Protein AF-A0A9E4HA00-F1 (afdb_monomer)

Nearest PDB structures (foldseek):
  6h3j-assembly1_C  TM=7.966E-01  e=2.672E-09  Flavobacterium johnsoniae
  4r7f-assembly1_A-2  TM=7.833E-01  e=9.570E-09  Parabacteroides merdae ATCC 43184
  8dge-assembly1_A  TM=4.303E-01  e=1.683E-02  Bacteroides ovatus ATCC 8483
  8dge-assembly3_C  TM=4.971E-01  e=5.688E-02  Bacteroides ovatus ATCC 8483
  8dl2-assembly2_B  TM=4.867E-01  e=1.141E-01  Bacteroides ovatus ATCC 8483

Solvent-accessible surface area (backbone atoms only — not comparable to full-atom values): 10716 Å² total; per-residue (Å²): 133,86,79,92,69,82,79,80,59,29,45,56,52,46,78,44,71,46,72,46,55,87,80,50,52,97,57,102,53,75,44,57,70,96,63,70,44,60,69,32,84,65,79,76,88,67,79,59,65,83,69,53,61,43,80,62,92,61,50,82,92,61,67,45,70,41,41,35,38,50,44,40,38,56,90,56,49,91,84,72,87,40,38,25,48,29,22,44,87,51,72,63,44,42,37,59,76,32,32,40,44,78,37,80,88,82,28,28,31,37,28,60,50,78,36,70,52,28,34,34,29,32,49,53,28,35,46,43,71,39,80,91,79,36,36,48,43,77,67,42,36,49,89,38,44,14,71,22,95,82,27,67,45,76,47,78,47,77,42,73,48,69,56,94,85,84,56,99,58,78,38,79,78,46,79,47,79,48,80,84

Sequence (180 aa):
MSEFHNIPSGNEHRLLDLTDLVEFPAFDGPVSTRLNDEPRFTSFKERDNNGLPRFEYVQSTEDDYVYFEFTLDIEGEKVYDDMAVVGTFNNWTPMWDWRLVFDPDSRRYLARGWLKRAVHEYEYVSGKWNVDEGILESPESTLIEGNSVYASQVWYVLAYYRDQTSLSYDRIVGVGVDVS

Radius of gyration: 18.86 Å; Cα contacts (8 Å, |Δi|>4): 367; chains: 1; bounding box: 48×35×56 Å

Secondary structure (DSSP, 8-state):
-----------PPEEEETT-TTTS---SS-B--SS-B----S--S----TT--B-----TTT--EEEEEEEE-STT----SSEEEEEGGGTT--BGGGB-EEETTTTEEEEEEEEESSEEEEEEEEEEEETTTTEEEEEE-HHHH---TT---EEEEEEEE--TTT-SSPEEEEEEEEE-

Foldseek 3Di:
DPDPPDDFQFAAFDKDQLLDCVQQPPDPDEGEDPDAAEFAAEHDPDHDPQQDWAAPCQDPVRFFWTWYKHKYAHVLDPPADWKFKAGNQNPRFRFLLRTWDQDNVVSITIHIDIGGRTIMTMAMWGACDPPVRRGGPPTDRCVRRNGYPPHKHKDKDWDWDDDPPDDPDIDGPDIDIDID

pLDDT: mean 85.83, std 12.22, range [36.0, 97.75]

Mean predicted aligned error: 7.51 Å

Structure (mmCIF, N/CA/C/O backbone):
data_AF-A0A9E4HA00-F1
#
_entry.id   AF-A0A9E4HA00-F1
#
loop_
_atom_site.group_PDB
_atom_site.id
_atom_site.type_symbol
_atom_site.label_atom_id
_atom_site.label_alt_id
_atom_site.label_comp_id
_atom_site.label_asym_id
_atom_site.label_entity_id
_atom_site.label_seq_id
_atom_site.pdbx_PDB_ins_code
_atom_site.Cartn_x
_atom_site.Cartn_y
_atom_site.Cartn_z
_atom_site.occupancy
_atom_site.B_iso_or_equiv
_atom_site.auth_seq_id
_atom_site.auth_comp_id
_atom_site.auth_asym_id
_atom_site.auth_atom_id
_atom_site.pdbx_PDB_model_num
ATOM 1 N N . MET A 1 1 ? 15.288 5.211 -27.812 1.00 36.00 1 MET A N 1
ATOM 2 C CA . MET A 1 1 ? 15.772 5.653 -26.490 1.00 36.00 1 MET A CA 1
ATOM 3 C C . MET A 1 1 ? 14.529 5.952 -25.681 1.00 36.00 1 MET A C 1
ATOM 5 O O . MET A 1 1 ? 13.749 6.768 -26.151 1.00 36.00 1 MET A O 1
ATOM 9 N N . SER A 1 2 ? 14.268 5.245 -24.579 1.00 43.34 2 SER A N 1
ATOM 10 C CA . SER A 1 2 ? 13.255 5.719 -23.631 1.00 43.34 2 SER A CA 1
ATOM 11 C C . SER A 1 2 ? 13.871 6.898 -22.888 1.00 43.34 2 SER A C 1
ATOM 13 O O . SER A 1 2 ? 14.970 6.782 -22.346 1.00 43.34 2 SER A O 1
ATOM 15 N N . GLU A 1 3 ? 13.227 8.055 -22.947 1.00 40.53 3 GLU A N 1
ATOM 16 C CA . GLU A 1 3 ? 13.670 9.226 -22.201 1.00 40.53 3 GLU A CA 1
ATOM 17 C C . GLU A 1 3 ? 13.311 9.024 -20.726 1.00 40.53 3 GLU A C 1
ATOM 19 O O . GLU A 1 3 ? 12.140 9.025 -20.362 1.00 40.53 3 GLU A O 1
ATOM 24 N N . PHE A 1 4 ? 14.319 8.827 -19.877 1.00 50.34 4 PHE A N 1
ATOM 25 C CA . PHE A 1 4 ? 14.173 8.835 -18.420 1.00 50.34 4 PHE A CA 1
ATOM 26 C C . PHE A 1 4 ? 14.081 10.284 -17.916 1.00 50.34 4 PHE A C 1
ATOM 28 O O . PHE A 1 4 ? 14.978 10.766 -17.231 1.00 50.34 4 PHE A O 1
ATOM 35 N N . HIS A 1 5 ? 13.036 11.013 -18.306 1.00 45.19 5 HIS A N 1
ATOM 36 C CA . HIS A 1 5 ? 12.753 12.335 -17.745 1.00 45.19 5 HIS A CA 1
ATOM 37 C C . HIS A 1 5 ? 11.566 12.244 -16.779 1.00 45.19 5 HIS A C 1
ATOM 39 O O . HIS A 1 5 ? 10.537 11.669 -17.119 1.00 45.19 5 HIS A O 1
ATOM 45 N N . ASN A 1 6 ? 11.714 12.857 -15.599 1.00 63.53 6 ASN A N 1
ATOM 46 C CA . ASN A 1 6 ? 10.665 13.067 -14.590 1.00 63.53 6 ASN A CA 1
ATOM 47 C C . ASN A 1 6 ? 10.086 11.799 -13.935 1.00 63.53 6 ASN A C 1
ATOM 49 O O . ASN A 1 6 ? 8.868 11.680 -13.819 1.00 63.53 6 ASN A O 1
ATOM 53 N N . ILE A 1 7 ? 10.932 10.876 -13.461 1.00 71.25 7 ILE A N 1
ATOM 54 C CA . ILE A 1 7 ? 10.439 9.840 -12.540 1.00 71.25 7 ILE A CA 1
ATOM 55 C C . ILE A 1 7 ? 10.029 10.541 -11.232 1.00 71.25 7 ILE A C 1
ATOM 57 O O . ILE A 1 7 ? 10.846 11.293 -10.689 1.00 71.25 7 ILE A O 1
ATOM 61 N N . PRO A 1 8 ? 8.781 10.384 -10.750 1.00 75.06 8 PRO A N 1
ATOM 62 C CA . PRO A 1 8 ? 8.379 10.970 -9.480 1.00 75.06 8 PRO A CA 1
ATOM 63 C C . PRO A 1 8 ? 9.214 10.376 -8.345 1.00 75.06 8 PRO A C 1
ATOM 65 O O . PRO A 1 8 ? 9.504 9.184 -8.337 1.00 75.06 8 PRO A O 1
ATOM 68 N N . SER A 1 9 ? 9.589 11.221 -7.387 1.00 74.06 9 SER A N 1
ATOM 69 C CA . SER A 1 9 ? 10.364 10.819 -6.210 1.00 74.06 9 SER A CA 1
ATOM 70 C C . SER A 1 9 ? 9.522 10.033 -5.204 1.00 74.06 9 SER A C 1
ATOM 72 O O . SER A 1 9 ? 10.080 9.388 -4.326 1.00 74.06 9 SER A O 1
ATOM 74 N N . GLY A 1 10 ? 8.191 10.116 -5.314 1.00 80.12 10 GLY A N 1
ATOM 75 C CA . GLY A 1 10 ? 7.264 9.491 -4.376 1.00 80.12 10 GLY A CA 1
ATOM 76 C C . GLY A 1 10 ? 7.370 10.098 -2.978 1.00 80.12 10 GLY A C 1
ATOM 77 O O . GLY A 1 10 ? 7.757 11.257 -2.808 1.00 80.12 10 GLY A O 1
ATOM 78 N N . ASN A 1 11 ? 7.003 9.321 -1.971 1.00 85.50 11 ASN A N 1
ATOM 79 C CA . ASN A 1 11 ? 7.178 9.656 -0.564 1.00 85.50 11 ASN A CA 1
ATOM 80 C C . ASN A 1 11 ? 7.644 8.399 0.174 1.00 85.50 11 ASN A C 1
ATOM 82 O O . ASN A 1 11 ? 7.530 7.302 -0.365 1.00 85.50 11 ASN A O 1
ATOM 86 N N . GLU A 1 12 ? 8.135 8.558 1.399 1.00 86.94 12 GLU A N 1
ATOM 87 C CA . GLU A 1 12 ? 8.476 7.411 2.251 1.00 86.94 12 GLU A CA 1
ATOM 88 C C . GLU A 1 12 ? 7.237 6.525 2.449 1.00 86.94 12 GLU A C 1
ATOM 90 O O . GLU A 1 12 ? 6.122 7.031 2.668 1.00 86.94 12 GLU A O 1
ATOM 95 N N . HIS A 1 13 ? 7.411 5.207 2.401 1.00 89.44 13 HIS A N 1
ATOM 96 C CA . HIS A 1 13 ? 6.316 4.270 2.629 1.00 89.44 13 HIS A CA 1
ATOM 97 C C . HIS A 1 13 ? 5.741 4.419 4.045 1.00 89.44 13 HIS A C 1
ATOM 99 O O . HIS A 1 13 ? 6.427 4.796 4.998 1.00 89.44 13 HIS A O 1
ATOM 105 N N . ARG A 1 14 ? 4.445 4.137 4.201 1.00 90.94 14 ARG A N 1
ATOM 106 C CA . ARG A 1 14 ? 3.812 4.078 5.523 1.00 90.94 14 ARG A CA 1
ATOM 107 C C . ARG A 1 14 ? 4.327 2.854 6.260 1.00 90.94 14 ARG A C 1
ATOM 109 O O . ARG A 1 14 ? 4.513 1.801 5.652 1.00 90.94 14 ARG A O 1
ATOM 116 N N . LEU A 1 15 ? 4.504 2.979 7.572 1.00 90.75 15 LEU A N 1
ATOM 117 C CA . LEU A 1 15 ? 4.950 1.884 8.421 1.00 90.75 15 LEU A CA 1
ATOM 118 C C . LEU A 1 15 ? 3.779 1.294 9.206 1.00 90.75 15 LEU A C 1
ATOM 120 O O . LEU A 1 15 ? 3.030 2.017 9.858 1.00 90.75 15 LEU A O 1
ATOM 124 N N . LEU A 1 16 ? 3.645 -0.028 9.165 1.00 91.50 16 LEU A N 1
ATOM 125 C CA . LEU A 1 16 ? 2.701 -0.788 9.973 1.00 91.50 16 LEU A CA 1
ATOM 126 C C . LEU A 1 16 ? 3.474 -1.787 10.830 1.00 91.50 16 LEU A C 1
ATOM 128 O O . LEU A 1 16 ? 3.960 -2.799 10.329 1.00 91.50 16 LEU A O 1
ATOM 132 N N . ASP A 1 17 ? 3.581 -1.507 12.124 1.00 90.94 17 ASP A N 1
ATOM 133 C CA . ASP A 1 17 ? 4.239 -2.392 13.081 1.00 90.94 17 ASP A CA 1
ATOM 134 C C . ASP A 1 17 ? 3.215 -3.297 13.773 1.00 90.94 17 ASP A C 1
ATOM 136 O O . ASP A 1 17 ? 2.579 -2.901 14.745 1.00 90.94 17 ASP A O 1
ATOM 140 N N . LEU A 1 18 ? 3.062 -4.531 13.288 1.00 91.19 18 LEU A N 1
ATOM 141 C CA . LEU A 1 18 ? 2.166 -5.511 13.907 1.00 91.19 18 LEU A CA 1
ATOM 142 C C . LEU A 1 18 ? 2.818 -6.258 15.080 1.00 91.19 18 LEU A C 1
ATOM 144 O O . LEU A 1 18 ? 2.219 -7.193 15.607 1.00 91.19 18 LEU A O 1
ATOM 148 N N . THR A 1 19 ? 4.038 -5.914 15.497 1.00 88.50 19 THR A N 1
ATOM 149 C CA . THR A 1 19 ? 4.732 -6.632 16.580 1.00 88.50 19 THR A CA 1
ATOM 150 C C . THR A 1 19 ? 4.207 -6.271 17.972 1.00 88.50 19 THR A C 1
ATOM 152 O O . THR A 1 19 ? 4.357 -7.065 18.902 1.00 88.50 19 THR A O 1
ATOM 155 N N . ASP A 1 20 ? 3.515 -5.136 18.120 1.00 88.19 20 ASP A N 1
ATOM 156 C CA . ASP A 1 20 ? 2.879 -4.741 19.378 1.00 88.19 20 ASP A CA 1
ATOM 157 C C . ASP A 1 20 ? 1.609 -5.573 19.644 1.00 88.19 20 ASP A C 1
ATOM 159 O O . ASP A 1 20 ? 0.553 -5.364 19.049 1.00 88.19 20 ASP A O 1
ATOM 163 N N . LEU A 1 21 ? 1.700 -6.519 20.581 1.00 86.56 21 LEU A N 1
ATOM 164 C CA . LEU A 1 21 ? 0.586 -7.381 20.996 1.00 86.56 21 LEU A CA 1
ATOM 165 C C . LEU A 1 21 ? -0.503 -6.652 21.794 1.00 86.56 21 LEU A C 1
ATOM 167 O O . LEU A 1 21 ? -1.608 -7.177 21.938 1.00 86.56 21 LEU A O 1
ATOM 171 N N . VAL A 1 22 ? -0.195 -5.483 22.362 1.00 87.62 22 VAL A N 1
ATOM 172 C CA . VAL A 1 22 ? -1.163 -4.651 23.085 1.00 87.62 22 VAL A CA 1
ATOM 173 C C . VAL A 1 22 ? -2.023 -3.882 22.091 1.00 87.62 22 VAL A C 1
ATOM 175 O O . VAL A 1 22 ? -3.228 -3.747 22.307 1.00 87.62 22 VAL A O 1
ATOM 178 N N . GLU A 1 23 ? -1.419 -3.386 21.012 1.00 87.25 23 GLU A N 1
ATOM 179 C CA . GLU A 1 23 ? -2.148 -2.706 19.941 1.00 87.25 23 GLU A CA 1
ATOM 180 C C . GLU A 1 23 ? -2.838 -3.688 18.986 1.00 87.25 23 GLU A C 1
ATOM 182 O O . GLU A 1 23 ? -4.002 -3.485 18.641 1.00 87.25 23 GLU A O 1
ATOM 187 N N . PHE A 1 24 ? -2.167 -4.790 18.641 1.00 89.88 24 PHE A N 1
ATOM 188 C CA . PHE A 1 24 ? -2.637 -5.802 17.691 1.00 89.88 24 PHE A CA 1
ATOM 189 C C . PHE A 1 24 ? -2.701 -7.198 18.335 1.00 89.88 24 PHE A C 1
ATOM 191 O O . PHE A 1 24 ? -1.900 -8.089 18.002 1.00 89.88 24 PHE A O 1
ATOM 198 N N . PRO A 1 25 ? -3.646 -7.420 19.270 1.00 86.38 25 PRO A N 1
ATOM 199 C CA . PRO A 1 25 ? -3.806 -8.706 19.937 1.00 86.38 25 PRO A CA 1
ATOM 200 C C . PRO A 1 25 ? -4.267 -9.795 18.960 1.00 86.38 25 PRO A C 1
ATOM 202 O O . PRO A 1 25 ? -4.870 -9.515 17.925 1.00 86.38 25 PRO A O 1
ATOM 205 N N . ALA A 1 26 ? -4.027 -11.059 19.315 1.00 77.31 26 ALA A N 1
ATOM 206 C CA . ALA A 1 26 ? -4.636 -12.191 18.622 1.00 77.31 26 ALA A CA 1
ATOM 207 C C . ALA A 1 26 ? -6.154 -12.181 18.885 1.00 77.31 26 ALA A C 1
ATOM 209 O O . ALA A 1 26 ? -6.611 -12.517 19.980 1.00 77.31 26 ALA A O 1
ATOM 210 N N . PHE A 1 27 ? -6.923 -11.722 17.901 1.00 79.00 27 PHE A N 1
ATOM 211 C CA . PHE A 1 27 ? -8.370 -11.548 17.977 1.00 79.00 27 PHE A CA 1
ATOM 212 C C . PHE A 1 27 ? -9.029 -12.079 16.699 1.00 79.00 27 PHE A C 1
ATOM 214 O O . PHE A 1 27 ? -8.475 -11.946 15.613 1.00 79.00 27 PHE A O 1
ATOM 221 N N . ASP A 1 28 ? -10.233 -12.643 16.821 1.00 77.75 28 ASP A N 1
ATOM 222 C CA . ASP A 1 28 ? -10.982 -13.255 15.706 1.00 77.75 28 ASP A CA 1
ATOM 223 C C . ASP A 1 28 ? -11.637 -12.231 14.749 1.00 77.75 28 ASP A C 1
ATOM 225 O O . ASP A 1 28 ? -12.432 -12.594 13.881 1.00 77.75 28 ASP A O 1
ATOM 229 N N . GLY A 1 29 ? -11.347 -10.938 14.900 1.00 88.12 29 GLY A N 1
ATOM 230 C CA . GLY A 1 29 ? -11.954 -9.860 14.120 1.00 88.12 29 GLY A CA 1
ATOM 231 C C . GLY A 1 29 ? -10.931 -8.876 13.558 1.00 88.12 29 GLY A C 1
ATOM 232 O O . GLY A 1 29 ? -9.765 -8.912 13.952 1.00 88.12 29 GLY A O 1
ATOM 233 N N . PRO A 1 30 ? -11.365 -7.992 12.641 1.00 90.38 30 PRO A N 1
ATOM 234 C CA . PRO A 1 30 ? -10.482 -6.996 12.062 1.00 90.38 30 PRO A CA 1
ATOM 235 C C . PRO A 1 30 ? -9.999 -6.028 13.144 1.00 90.38 30 PRO A C 1
ATOM 237 O O . PRO A 1 30 ? -10.799 -5.507 13.925 1.00 90.38 30 PRO A O 1
ATOM 240 N N . VAL A 1 31 ? -8.695 -5.784 13.165 1.00 93.94 31 VAL A N 1
ATOM 241 C CA . VAL A 1 31 ? -8.065 -4.716 13.947 1.00 93.94 31 VAL A CA 1
ATOM 242 C C . VAL A 1 31 ? -7.527 -3.649 12.999 1.00 93.94 31 VAL A C 1
ATOM 244 O O . VAL A 1 31 ? -7.107 -3.961 11.890 1.00 93.94 31 VAL A O 1
ATOM 247 N N . SER A 1 32 ? -7.536 -2.392 13.424 1.00 93.69 32 SER A N 1
ATOM 248 C CA . SER A 1 32 ? -6.999 -1.259 12.666 1.00 93.69 32 SER A CA 1
ATOM 249 C C . SER A 1 32 ? -6.073 -0.440 13.558 1.00 93.69 32 SER A C 1
ATOM 251 O O . SER A 1 32 ? -6.076 -0.585 14.784 1.00 93.69 32 SER A O 1
ATOM 253 N N . THR A 1 33 ? -5.317 0.475 12.964 1.00 90.31 33 THR A N 1
ATOM 254 C CA . THR A 1 33 ? -4.644 1.539 13.716 1.00 90.31 33 THR A CA 1
ATOM 255 C C . THR A 1 33 ? -5.661 2.428 14.437 1.00 90.31 33 THR A C 1
ATOM 257 O O . THR A 1 33 ? -6.836 2.516 14.063 1.00 90.31 33 THR A O 1
ATOM 260 N N . ARG A 1 34 ? -5.208 3.122 15.491 1.00 86.69 34 ARG A N 1
ATOM 261 C CA . ARG A 1 34 ? -6.049 4.086 16.230 1.00 86.69 34 ARG A CA 1
ATOM 262 C C . ARG A 1 34 ? -6.456 5.297 15.391 1.00 86.69 34 ARG A C 1
ATOM 264 O O . ARG A 1 34 ? -7.518 5.870 15.622 1.00 86.69 34 ARG A O 1
ATOM 271 N N . LEU A 1 35 ? -5.579 5.714 14.484 1.00 89.50 35 LEU A N 1
ATOM 272 C CA . LEU A 1 35 ? -5.798 6.815 13.553 1.00 89.50 35 LEU A CA 1
ATOM 273 C C . LEU A 1 35 ? -5.992 6.241 12.154 1.00 89.50 35 LEU A C 1
ATOM 275 O O . LEU A 1 35 ? -5.362 5.240 11.815 1.00 89.50 35 LEU A O 1
ATOM 279 N N . ASN A 1 36 ? -6.854 6.882 11.367 1.00 91.94 36 ASN A N 1
ATOM 280 C CA . ASN A 1 36 ? -6.977 6.552 9.952 1.00 91.94 36 ASN A CA 1
ATOM 281 C C . ASN A 1 36 ? -5.829 7.188 9.183 1.00 91.94 36 ASN A C 1
ATOM 283 O O . ASN A 1 36 ? -5.311 8.237 9.577 1.00 91.94 36 ASN A O 1
ATOM 287 N N . ASP A 1 37 ? -5.495 6.578 8.060 1.00 94.38 37 ASP A N 1
ATOM 288 C CA . ASP A 1 37 ? -4.626 7.211 7.097 1.00 94.38 37 ASP A CA 1
ATOM 289 C C . ASP A 1 37 ? -5.344 8.357 6.395 1.00 94.38 37 ASP A C 1
ATOM 291 O O . ASP A 1 37 ? -6.524 8.270 6.062 1.00 94.38 37 ASP A O 1
ATOM 295 N N . GLU A 1 38 ? -4.595 9.415 6.116 1.00 93.69 38 GLU A N 1
ATOM 296 C CA . GLU A 1 38 ? -5.023 10.539 5.287 1.00 93.69 38 GLU A CA 1
ATOM 297 C C . GLU A 1 38 ? -4.025 10.718 4.130 1.00 93.69 38 GLU A C 1
ATOM 299 O O . GLU A 1 38 ? -2.864 10.288 4.245 1.00 93.69 38 GLU A O 1
ATOM 304 N N . PRO A 1 39 ? -4.434 11.337 3.007 1.00 92.50 39 PRO A N 1
ATOM 305 C CA . PRO A 1 39 ? -3.518 11.731 1.946 1.00 92.50 39 PRO A CA 1
ATOM 306 C C . PRO A 1 39 ? -2.341 12.566 2.463 1.00 92.50 39 PRO A C 1
ATOM 308 O O . PRO A 1 39 ? -2.485 13.471 3.286 1.00 92.50 39 PRO A O 1
ATOM 311 N N . ARG A 1 40 ? -1.147 12.263 1.960 1.00 86.69 40 ARG A N 1
ATOM 312 C CA . ARG A 1 40 ? 0.124 12.840 2.392 1.00 86.69 40 ARG A CA 1
ATOM 313 C C . ARG A 1 40 ? 0.629 13.794 1.313 1.00 86.69 40 ARG A C 1
ATOM 315 O O . ARG A 1 40 ? 1.153 13.369 0.300 1.00 86.69 40 ARG A O 1
ATOM 322 N N . PHE A 1 41 ? 0.511 15.105 1.521 1.00 75.06 41 PHE A N 1
ATOM 323 C CA . PHE A 1 41 ? 1.022 16.105 0.559 1.00 75.06 41 PHE A CA 1
ATOM 324 C C . PHE A 1 41 ? 2.377 16.711 0.950 1.00 75.06 41 PHE A C 1
ATOM 326 O O . PHE A 1 41 ? 2.895 17.583 0.252 1.00 75.06 41 PHE A O 1
ATOM 333 N N . THR A 1 42 ? 2.963 16.280 2.071 1.00 66.44 42 THR A N 1
ATOM 334 C CA . THR A 1 42 ? 4.239 16.807 2.582 1.00 66.44 42 THR A CA 1
ATOM 335 C C . THR A 1 42 ? 5.236 15.689 2.877 1.00 66.44 42 THR A C 1
ATOM 337 O O . THR A 1 42 ? 4.879 14.516 2.933 1.00 66.44 42 THR A O 1
ATOM 340 N N . SER A 1 43 ? 6.499 16.058 3.095 1.00 62.72 43 SER A N 1
ATOM 341 C CA . SER A 1 43 ? 7.559 15.130 3.498 1.00 62.72 43 SER A CA 1
ATOM 342 C C . SER A 1 43 ? 7.353 14.638 4.933 1.00 62.72 43 SER A C 1
ATOM 344 O O . SER A 1 43 ? 7.138 15.459 5.832 1.00 62.72 43 SER A O 1
ATOM 346 N N . PHE A 1 44 ? 7.492 13.334 5.157 1.00 63.94 44 PHE A N 1
ATOM 347 C CA . PHE A 1 44 ? 7.493 12.728 6.490 1.00 63.94 44 PHE A CA 1
ATOM 348 C C . PHE A 1 44 ? 8.931 12.508 6.966 1.00 63.94 44 PHE A C 1
ATOM 350 O O . PHE A 1 44 ? 9.859 12.419 6.168 1.00 63.94 44 PHE A O 1
ATOM 357 N N . LYS A 1 45 ? 9.138 12.527 8.287 1.00 58.19 45 LYS A N 1
ATOM 358 C CA . LYS A 1 45 ? 10.473 12.345 8.890 1.00 58.19 45 LYS A CA 1
ATOM 359 C C . LYS A 1 45 ? 10.823 10.884 9.151 1.00 58.19 45 LYS A C 1
ATOM 361 O O . LYS A 1 45 ? 11.981 10.595 9.447 1.00 58.19 45 LYS A O 1
ATOM 366 N N . GLU A 1 46 ? 9.827 10.008 9.142 1.00 66.94 46 GLU A N 1
ATOM 367 C CA . GLU A 1 46 ? 10.025 8.586 9.380 1.00 66.94 46 GLU A CA 1
ATOM 368 C C . GLU A 1 46 ? 10.699 7.993 8.155 1.00 66.94 46 GLU A C 1
ATOM 370 O O . GLU A 1 46 ? 10.185 8.113 7.049 1.00 66.94 46 GLU A O 1
ATOM 375 N N . ARG A 1 47 ? 11.891 7.435 8.371 1.00 66.25 47 ARG A N 1
ATOM 376 C CA . ARG A 1 47 ? 12.609 6.706 7.334 1.00 66.25 47 ARG A CA 1
ATOM 377 C C . ARG A 1 47 ? 11.967 5.344 7.172 1.00 66.25 47 ARG A C 1
ATOM 379 O O . ARG A 1 47 ? 11.806 4.630 8.167 1.00 66.25 47 ARG A O 1
ATOM 386 N N . ASP A 1 48 ? 11.674 4.991 5.937 1.00 77.69 48 ASP A N 1
ATOM 387 C CA . ASP A 1 48 ? 11.341 3.633 5.566 1.00 77.69 48 ASP A CA 1
ATOM 388 C C . ASP A 1 48 ? 12.613 2.778 5.369 1.00 77.69 48 ASP A C 1
ATOM 390 O O . ASP A 1 48 ? 13.748 3.180 5.661 1.00 77.69 48 ASP A O 1
ATOM 394 N N . ASN A 1 49 ? 12.414 1.538 4.941 1.00 79.88 49 ASN A N 1
ATOM 395 C CA . ASN A 1 49 ? 13.438 0.572 4.580 1.00 79.88 49 ASN A CA 1
ATOM 396 C C . ASN A 1 49 ? 13.348 0.239 3.081 1.00 79.88 49 ASN A C 1
ATOM 398 O O . ASN A 1 49 ? 13.621 -0.894 2.679 1.00 79.88 49 ASN A O 1
ATOM 402 N N . ASN A 1 50 ? 12.972 1.230 2.263 1.00 80.00 50 ASN A N 1
ATO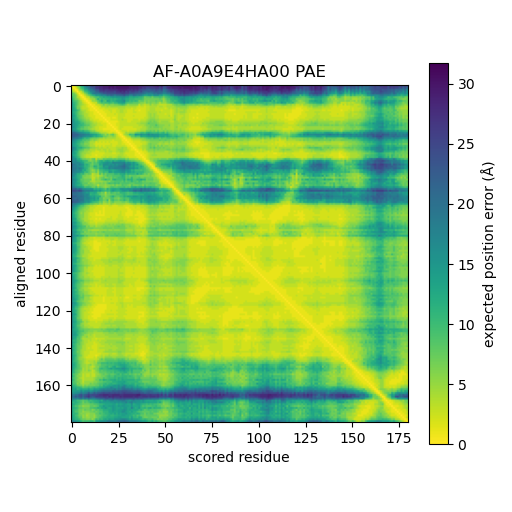M 403 C CA . ASN A 1 50 ? 12.804 1.170 0.809 1.00 80.00 50 ASN A CA 1
ATOM 404 C C . ASN A 1 50 ? 11.979 -0.043 0.350 1.00 80.00 50 ASN A C 1
ATOM 406 O O . ASN A 1 50 ? 12.342 -0.759 -0.587 1.00 80.00 50 ASN A O 1
ATOM 410 N N . GLY A 1 51 ? 10.901 -0.324 1.076 1.00 74.06 51 GLY A N 1
ATOM 411 C CA . GLY A 1 51 ? 9.939 -1.358 0.751 1.00 74.06 51 GLY A CA 1
ATOM 412 C C . GLY A 1 51 ? 10.359 -2.775 1.144 1.00 74.06 51 GLY A C 1
ATOM 413 O O . GLY A 1 51 ? 9.841 -3.755 0.597 1.00 74.06 51 GLY A O 1
ATOM 414 N N . LEU A 1 52 ? 11.296 -2.914 2.088 1.00 76.56 52 LEU A N 1
ATOM 415 C CA . LEU A 1 52 ? 11.739 -4.204 2.615 1.00 76.56 52 LEU A CA 1
ATOM 416 C C . LEU A 1 52 ? 11.091 -4.505 3.977 1.00 76.56 52 LEU A C 1
ATOM 418 O O . LEU A 1 52 ? 11.238 -3.712 4.913 1.00 76.56 52 LEU A O 1
ATOM 422 N N . PRO A 1 53 ? 10.444 -5.677 4.146 1.00 70.94 53 PRO A N 1
ATOM 423 C CA . PRO A 1 53 ? 9.833 -6.041 5.419 1.00 70.94 53 PRO A CA 1
ATOM 424 C C . PRO A 1 53 ? 10.892 -6.198 6.509 1.00 70.94 53 PRO A C 1
ATOM 426 O O . PRO A 1 53 ? 11.975 -6.739 6.261 1.00 70.94 53 PRO A O 1
ATOM 429 N N . ARG A 1 54 ? 10.552 -5.797 7.740 1.00 81.56 54 ARG A N 1
ATOM 430 C CA . ARG A 1 54 ? 11.374 -6.109 8.913 1.00 81.56 54 ARG A CA 1
ATOM 431 C C . ARG A 1 54 ? 10.683 -7.172 9.750 1.00 81.56 54 ARG A C 1
ATOM 433 O O . ARG A 1 54 ? 9.678 -6.937 10.415 1.00 81.56 54 ARG A O 1
ATOM 440 N N . PHE A 1 55 ? 11.271 -8.360 9.722 1.00 70.38 55 PHE A N 1
ATOM 441 C CA . PHE A 1 55 ? 10.945 -9.447 10.636 1.00 70.38 55 PHE A CA 1
ATOM 442 C C . PHE A 1 55 ? 11.785 -9.267 11.904 1.00 70.38 55 PHE A C 1
ATOM 444 O O . PHE A 1 55 ? 12.685 -10.057 12.190 1.00 70.38 55 PHE A O 1
ATOM 451 N N . GLU A 1 56 ? 11.574 -8.157 12.615 1.00 66.69 56 GLU A N 1
ATOM 452 C CA . GLU A 1 56 ? 12.132 -8.000 13.963 1.00 66.69 56 GLU A CA 1
ATOM 453 C C . GLU A 1 56 ? 11.594 -9.117 14.870 1.00 66.69 56 GLU A C 1
ATOM 455 O O . GLU A 1 56 ? 10.632 -9.776 14.494 1.00 66.69 56 GLU A O 1
ATOM 460 N N . TYR A 1 57 ? 12.263 -9.381 16.000 1.00 60.81 57 TYR A N 1
ATOM 461 C CA . TYR A 1 57 ? 12.128 -10.571 16.862 1.00 60.81 57 TYR A CA 1
ATOM 462 C C . TYR A 1 57 ? 10.694 -10.860 17.369 1.00 60.81 57 TYR A C 1
ATOM 464 O O . TYR A 1 57 ? 10.424 -10.808 18.567 1.00 60.81 57 TYR A O 1
ATOM 472 N N . VAL A 1 58 ? 9.790 -11.247 16.473 1.00 66.56 58 VAL A N 1
ATOM 473 C CA . VAL A 1 58 ? 8.536 -11.916 16.790 1.00 66.56 58 VAL A CA 1
ATOM 474 C C . VAL A 1 58 ? 8.936 -13.284 17.315 1.00 66.56 58 VAL A C 1
ATOM 476 O O . VAL A 1 58 ? 9.599 -14.066 16.622 1.00 66.56 58 VAL A O 1
ATOM 479 N N . GLN A 1 59 ? 8.623 -13.560 18.580 1.00 68.69 59 GLN A N 1
ATOM 480 C CA . GLN A 1 59 ? 8.931 -14.864 19.148 1.00 68.69 59 GLN A CA 1
ATOM 481 C C . GLN A 1 59 ? 8.210 -15.932 18.328 1.00 68.69 59 GLN A C 1
ATOM 483 O O . GLN A 1 59 ? 7.083 -15.730 17.900 1.00 68.69 59 GLN A O 1
ATOM 488 N N . SER A 1 60 ? 8.820 -17.103 18.134 1.00 70.88 60 SER A N 1
ATOM 489 C CA . SER A 1 60 ? 8.182 -18.190 17.364 1.00 70.88 60 SER A CA 1
ATOM 490 C C . SER A 1 60 ? 6.795 -18.601 17.887 1.00 70.88 60 SER A C 1
ATOM 492 O O . SER A 1 60 ? 6.002 -19.164 17.145 1.00 70.88 60 SER A O 1
ATOM 494 N N . THR A 1 61 ? 6.496 -18.320 19.160 1.00 69.56 61 THR A N 1
ATOM 495 C CA . THR A 1 61 ? 5.186 -18.539 19.795 1.00 69.56 61 THR A CA 1
ATOM 496 C C . THR A 1 61 ? 4.145 -17.469 19.459 1.00 69.56 61 THR A C 1
ATOM 498 O O . THR A 1 61 ? 2.973 -17.658 19.757 1.00 69.56 61 THR A O 1
ATOM 501 N N . GLU A 1 62 ? 4.575 -16.354 18.877 1.00 69.88 62 GLU A N 1
ATOM 502 C CA . GLU A 1 62 ? 3.789 -15.166 18.522 1.00 69.88 62 GLU A CA 1
ATOM 503 C C . GLU A 1 62 ? 3.793 -14.925 16.996 1.00 69.88 62 GLU A C 1
ATOM 505 O O . GLU A 1 62 ? 3.218 -13.941 16.525 1.00 69.88 62 GLU A O 1
ATOM 510 N N . ASP A 1 63 ? 4.426 -15.829 16.228 1.00 75.56 63 ASP A N 1
ATOM 511 C CA . ASP A 1 63 ? 4.455 -15.842 14.759 1.00 75.56 63 ASP A CA 1
ATOM 512 C C . ASP A 1 63 ? 3.093 -16.285 14.204 1.00 75.56 63 ASP A C 1
ATOM 514 O O . ASP A 1 63 ? 2.898 -17.432 13.799 1.00 75.56 63 ASP A O 1
ATOM 518 N N . ASP A 1 64 ? 2.131 -15.368 14.259 1.00 86.12 64 ASP A N 1
ATOM 519 C CA . ASP A 1 64 ? 0.749 -15.565 13.823 1.00 86.12 64 ASP A CA 1
ATOM 520 C C . ASP A 1 64 ? 0.343 -14.516 12.776 1.00 86.12 64 ASP A C 1
ATOM 522 O O . ASP A 1 64 ? 1.082 -13.570 12.487 1.00 86.12 64 ASP A O 1
ATOM 526 N N . TYR A 1 65 ? -0.838 -14.677 12.189 1.00 90.00 65 TYR A N 1
ATOM 527 C CA . TYR A 1 65 ? -1.440 -13.689 11.307 1.00 90.00 65 TYR A CA 1
ATOM 528 C C . TYR A 1 65 ? -2.401 -12.782 12.076 1.00 90.00 65 TYR A C 1
ATOM 530 O O . TYR A 1 65 ? -3.122 -13.207 12.974 1.00 90.00 65 TYR A O 1
ATOM 538 N N . VAL A 1 66 ? -2.440 -11.516 11.681 1.00 92.25 66 VAL A N 1
ATOM 539 C CA . VAL A 1 66 ? -3.379 -10.514 12.179 1.00 92.25 66 VAL A CA 1
ATOM 540 C C . VAL A 1 66 ? -4.354 -10.191 11.058 1.00 92.25 66 VAL A C 1
ATOM 542 O O . VAL A 1 66 ? -3.933 -9.864 9.946 1.00 92.25 66 VAL A O 1
ATOM 545 N N . TYR A 1 67 ? -5.657 -10.283 11.327 1.00 94.12 67 TYR A N 1
ATOM 546 C CA . TYR A 1 67 ? -6.661 -9.806 10.384 1.00 94.12 67 TYR A CA 1
ATOM 547 C C . TYR A 1 67 ? -6.761 -8.286 10.508 1.00 94.12 67 TYR A C 1
ATOM 549 O O . TYR A 1 67 ? -7.328 -7.771 11.469 1.00 94.12 67 TYR A O 1
ATOM 557 N N . PHE A 1 68 ? -6.145 -7.568 9.574 1.00 95.69 68 PHE A N 1
ATOM 558 C CA . PHE A 1 68 ? -5.978 -6.121 9.651 1.00 95.69 68 PHE A CA 1
ATOM 559 C C . PHE A 1 68 ? -6.923 -5.398 8.687 1.00 95.69 68 PHE A C 1
ATOM 561 O O . PHE A 1 68 ? -7.155 -5.865 7.568 1.00 95.69 68 PHE A O 1
ATOM 568 N N . GLU A 1 69 ? -7.451 -4.254 9.118 1.00 96.94 69 GLU A N 1
ATOM 569 C CA . GLU A 1 69 ? -8.220 -3.311 8.311 1.00 96.94 69 GLU A CA 1
ATOM 570 C C . GLU A 1 69 ? -7.411 -2.030 8.080 1.00 96.94 69 GLU A C 1
ATOM 572 O O . GLU A 1 69 ? -7.167 -1.253 9.002 1.00 96.94 69 GLU A O 1
ATOM 577 N N . PHE A 1 70 ? -7.041 -1.802 6.824 1.00 97.75 70 PHE A N 1
ATOM 578 C CA . PHE A 1 70 ? -6.534 -0.522 6.349 1.00 97.75 70 PHE A CA 1
ATOM 579 C C . PHE A 1 70 ? -7.689 0.462 6.213 1.00 97.75 70 PHE A C 1
ATOM 581 O O . PHE A 1 70 ? -8.723 0.120 5.627 1.00 97.75 70 PHE A O 1
ATOM 588 N N . THR A 1 71 ? -7.495 1.682 6.709 1.00 97.19 71 THR A N 1
ATOM 589 C CA . THR A 1 71 ? -8.494 2.747 6.649 1.00 97.19 71 THR A CA 1
ATOM 590 C C . THR A 1 71 ? -7.887 4.007 6.049 1.00 97.19 71 THR A C 1
ATOM 592 O O . THR A 1 71 ? -6.934 4.556 6.590 1.00 97.19 71 THR A O 1
ATOM 595 N N . LEU A 1 72 ? -8.465 4.492 4.949 1.00 96.88 72 LEU A N 1
ATOM 596 C CA . LEU A 1 72 ? -8.067 5.744 4.306 1.00 96.88 72 LEU A CA 1
ATOM 597 C C . LEU A 1 72 ? -9.244 6.725 4.287 1.00 96.88 72 LEU A C 1
ATOM 599 O O . LEU A 1 72 ? -10.311 6.438 3.737 1.00 96.88 72 LEU A O 1
ATOM 603 N N . ASP A 1 73 ? -9.034 7.893 4.886 1.00 95.56 73 ASP A N 1
ATOM 604 C CA . ASP A 1 73 ? -9.979 9.001 4.953 1.00 95.56 73 ASP A CA 1
ATOM 605 C C . ASP A 1 73 ? -9.534 10.123 4.004 1.00 95.56 73 ASP A C 1
ATOM 607 O O . ASP A 1 73 ? -8.502 10.763 4.201 1.00 95.56 73 ASP A O 1
ATOM 611 N N . ILE A 1 74 ? -10.314 10.349 2.945 1.00 93.31 74 ILE A N 1
ATOM 612 C CA . ILE A 1 74 ? -10.110 11.450 1.995 1.00 93.31 74 ILE A CA 1
ATOM 613 C C . ILE A 1 74 ? -11.202 12.487 2.249 1.00 93.31 74 ILE A C 1
ATOM 615 O O . ILE A 1 74 ? -12.146 12.620 1.474 1.00 93.31 74 ILE A O 1
ATOM 619 N N . GLU A 1 75 ? -11.117 13.148 3.404 1.00 91.81 75 GLU A N 1
ATOM 620 C CA . GLU A 1 75 ? -12.088 14.153 3.870 1.00 91.81 75 GLU A CA 1
ATOM 621 C C . GLU A 1 75 ? -13.544 13.633 3.910 1.00 91.81 75 GLU A C 1
ATOM 623 O O . GLU A 1 75 ? -14.525 14.368 3.761 1.00 91.81 75 GLU A O 1
ATOM 628 N N . GLY A 1 76 ? -13.708 12.329 4.123 1.00 88.81 76 GLY A N 1
ATOM 629 C CA . GLY A 1 76 ? -14.995 11.652 4.102 1.00 88.81 76 GLY A CA 1
ATOM 630 C C . GLY A 1 76 ? -15.655 11.571 2.720 1.00 88.81 76 GLY A C 1
ATOM 631 O O . GLY A 1 76 ? -16.880 11.394 2.653 1.00 88.81 76 GLY A O 1
ATOM 632 N N . GLU A 1 77 ? -14.909 11.768 1.632 1.00 89.56 77 GLU A N 1
ATOM 633 C CA . GLU A 1 77 ? -15.422 11.794 0.263 1.00 89.56 77 GLU A CA 1
ATOM 634 C C . GLU A 1 77 ? -14.970 10.592 -0.570 1.00 89.56 77 GLU A C 1
ATOM 636 O O . GLU A 1 77 ? -13.841 10.099 -0.486 1.00 89.56 77 GLU A O 1
ATOM 641 N N . LYS A 1 78 ? -15.863 10.147 -1.460 1.00 93.06 78 LYS A N 1
ATOM 642 C CA . LYS A 1 78 ? -15.523 9.154 -2.474 1.00 93.06 78 LYS A CA 1
ATOM 643 C C . LYS A 1 78 ? -14.872 9.840 -3.684 1.00 93.06 78 LYS A C 1
ATOM 645 O O . LYS A 1 78 ? -15.551 10.140 -4.662 1.00 93.06 78 LYS A O 1
ATOM 650 N N . VAL A 1 79 ? -13.569 10.105 -3.592 1.00 91.44 79 VAL A N 1
ATOM 651 C CA . VAL A 1 79 ? -12.781 10.762 -4.655 1.00 91.44 79 VAL A CA 1
ATOM 652 C C . VAL A 1 79 ? -12.353 9.829 -5.801 1.00 91.44 79 VAL A C 1
ATOM 654 O O . VAL A 1 79 ? -12.366 10.250 -6.955 1.00 91.44 79 VAL A O 1
ATOM 657 N N . TYR A 1 80 ? -11.996 8.574 -5.516 1.00 89.94 80 TYR A N 1
ATOM 658 C CA . TYR A 1 80 ? -11.466 7.625 -6.499 1.00 89.94 80 TYR A CA 1
ATOM 659 C C . TYR A 1 80 ? -12.328 6.360 -6.557 1.00 89.94 80 TYR A C 1
ATOM 661 O O . TYR A 1 80 ? -12.839 5.886 -5.543 1.00 89.94 80 TYR A O 1
ATOM 669 N N . ASP A 1 81 ? -12.494 5.801 -7.754 1.00 87.50 81 ASP A N 1
ATOM 670 C CA . ASP A 1 81 ? -13.250 4.556 -7.935 1.00 87.50 81 ASP A CA 1
ATOM 671 C C . ASP A 1 81 ? -12.372 3.312 -7.748 1.00 87.50 81 ASP A C 1
ATOM 673 O O . ASP A 1 81 ? -12.788 2.363 -7.083 1.00 87.50 81 ASP A O 1
ATOM 677 N N . ASP A 1 82 ? -11.148 3.352 -8.276 1.00 96.19 82 ASP A N 1
ATOM 678 C CA . ASP A 1 82 ? -10.248 2.205 -8.348 1.00 96.19 82 ASP A CA 1
ATOM 679 C C . ASP A 1 82 ? -8.978 2.481 -7.538 1.00 96.19 82 ASP A C 1
ATOM 681 O O . ASP A 1 82 ? -8.127 3.292 -7.917 1.00 96.19 82 ASP A O 1
ATOM 685 N N . MET A 1 83 ? -8.859 1.798 -6.400 1.00 96.81 83 MET A N 1
ATOM 686 C CA . MET A 1 83 ? -7.730 1.930 -5.485 1.00 96.81 83 MET A CA 1
ATOM 687 C C . MET A 1 83 ? -7.346 0.588 -4.870 1.00 96.81 83 MET A C 1
ATOM 689 O O . MET A 1 83 ? -8.193 -0.292 -4.693 1.00 96.81 83 MET A O 1
ATOM 693 N N . ALA A 1 84 ? -6.081 0.461 -4.478 1.00 97.75 84 ALA A N 1
ATOM 694 C CA . ALA A 1 84 ? -5.568 -0.675 -3.726 1.00 97.75 84 ALA A CA 1
ATOM 695 C C . ALA A 1 84 ? -4.562 -0.231 -2.662 1.00 97.75 84 ALA A C 1
ATOM 697 O O . ALA A 1 84 ? -3.951 0.833 -2.770 1.00 97.75 84 ALA A O 1
ATOM 698 N N . VAL A 1 85 ? -4.371 -1.085 -1.660 1.00 97.69 85 VAL A N 1
ATOM 699 C CA . VAL A 1 85 ? -3.204 -1.022 -0.783 1.00 97.69 85 VAL A CA 1
ATOM 700 C C . VAL A 1 85 ? -2.134 -1.982 -1.305 1.00 97.69 85 VAL A C 1
ATOM 702 O O . VAL A 1 85 ? -2.409 -3.139 -1.633 1.00 97.69 85 VAL A O 1
ATOM 705 N N . VAL A 1 86 ? -0.901 -1.503 -1.407 1.00 97.06 86 VAL A N 1
ATOM 706 C CA . VAL A 1 86 ? 0.261 -2.315 -1.784 1.00 97.06 86 VAL A CA 1
ATOM 707 C C . VAL A 1 86 ? 1.325 -2.210 -0.719 1.00 97.06 86 VAL A C 1
ATOM 709 O O . VAL A 1 86 ? 1.435 -1.195 -0.044 1.00 97.06 86 VAL A O 1
ATOM 712 N N . GLY A 1 87 ? 2.098 -3.271 -0.545 1.00 95.50 87 GLY A N 1
ATOM 713 C CA . GLY A 1 87 ? 3.151 -3.279 0.447 1.00 95.50 87 GLY A CA 1
ATOM 714 C C . GLY A 1 87 ? 3.904 -4.590 0.493 1.00 95.50 87 GLY A C 1
ATOM 715 O O . GLY A 1 87 ? 3.741 -5.487 -0.339 1.00 95.50 87 GLY A O 1
ATOM 716 N N . THR A 1 88 ? 4.717 -4.740 1.527 1.00 93.94 88 THR A N 1
ATOM 717 C CA . THR A 1 88 ? 5.561 -5.929 1.682 1.00 93.94 88 THR A CA 1
ATOM 718 C C . THR A 1 88 ? 4.757 -7.215 1.885 1.00 93.94 88 THR A C 1
ATOM 720 O O . THR A 1 88 ? 5.221 -8.290 1.519 1.00 93.94 88 THR A O 1
ATOM 723 N N . PHE A 1 89 ? 3.534 -7.125 2.417 1.00 93.56 89 PHE A N 1
ATOM 724 C CA . PHE A 1 89 ? 2.640 -8.269 2.637 1.00 93.56 89 PHE A CA 1
ATOM 725 C C . PHE A 1 89 ? 2.037 -8.849 1.345 1.00 93.56 89 PHE A C 1
ATOM 727 O O . PHE A 1 89 ? 1.622 -10.006 1.342 1.00 93.56 89 PHE A O 1
ATOM 734 N N . ASN A 1 90 ? 1.994 -8.082 0.251 1.00 93.94 90 ASN A N 1
ATOM 735 C CA . ASN A 1 90 ? 1.496 -8.536 -1.051 1.00 93.94 90 ASN A CA 1
ATOM 736 C C . ASN A 1 90 ? 2.539 -8.402 -2.166 1.00 93.94 90 ASN A C 1
ATOM 738 O O . ASN A 1 90 ? 2.188 -8.368 -3.344 1.00 93.94 90 ASN A O 1
ATOM 742 N N . ASN A 1 91 ? 3.824 -8.348 -1.793 1.00 94.00 91 ASN A N 1
ATOM 743 C CA . ASN A 1 91 ? 4.947 -8.170 -2.713 1.00 94.00 91 ASN A CA 1
ATOM 744 C C . ASN A 1 91 ? 4.738 -6.992 -3.675 1.00 94.00 91 ASN A C 1
ATOM 746 O O . ASN A 1 91 ? 4.993 -7.121 -4.873 1.00 94.00 91 ASN A O 1
ATOM 750 N N . TRP A 1 92 ? 4.225 -5.871 -3.163 1.00 94.50 92 TRP A N 1
ATOM 751 C CA . TRP A 1 92 ? 3.983 -4.652 -3.939 1.00 94.50 92 TRP A CA 1
ATOM 752 C C . TRP A 1 92 ? 3.075 -4.868 -5.161 1.00 94.50 92 TRP A C 1
ATOM 754 O O . TRP A 1 92 ? 3.178 -4.158 -6.158 1.00 94.50 92 TRP A O 1
ATOM 764 N N . THR A 1 93 ? 2.194 -5.874 -5.107 1.00 95.56 93 THR A N 1
ATOM 765 C CA . THR A 1 93 ? 1.316 -6.240 -6.222 1.00 95.56 93 THR A CA 1
ATOM 766 C C . THR A 1 93 ? -0.132 -5.855 -5.901 1.00 95.56 93 THR A C 1
ATOM 768 O O . THR A 1 93 ? -0.722 -6.436 -4.985 1.00 95.56 93 THR A O 1
ATOM 771 N N . PRO A 1 94 ? -0.749 -4.919 -6.649 1.00 95.62 94 PRO A N 1
ATOM 772 C CA . PRO A 1 94 ? -2.102 -4.434 -6.381 1.00 95.62 94 PRO A CA 1
ATOM 773 C C . PRO A 1 94 ? -3.153 -5.422 -6.899 1.00 95.62 94 PRO A C 1
ATOM 775 O O . PRO A 1 94 ? -3.802 -5.199 -7.919 1.00 95.62 94 PRO A O 1
ATOM 778 N N . MET A 1 95 ? -3.292 -6.554 -6.212 1.00 96.06 95 MET A N 1
ATOM 779 C CA . MET A 1 95 ? -4.310 -7.557 -6.528 1.00 96.06 95 MET A CA 1
ATOM 780 C C . MET A 1 95 ? -5.683 -7.141 -6.000 1.00 96.06 95 MET A C 1
ATOM 782 O O . MET A 1 95 ? -5.794 -6.421 -5.008 1.00 96.06 95 MET A O 1
ATOM 786 N N . TRP A 1 96 ? -6.735 -7.667 -6.620 1.00 95.25 96 TRP A N 1
ATOM 787 C CA . TRP A 1 96 ? -8.135 -7.384 -6.299 1.00 95.25 96 TRP A CA 1
ATOM 788 C C . TRP A 1 96 ? -8.513 -7.636 -4.830 1.00 95.25 96 TRP A C 1
ATOM 790 O O . TRP A 1 96 ? -9.404 -6.970 -4.297 1.00 95.25 96 TRP A O 1
ATOM 800 N N . ASP A 1 97 ? -7.832 -8.567 -4.160 1.00 95.56 97 ASP A N 1
ATOM 801 C CA . ASP A 1 97 ? -8.024 -8.868 -2.734 1.00 95.56 97 ASP A CA 1
ATOM 802 C C . ASP A 1 97 ? -7.588 -7.714 -1.817 1.00 95.56 97 ASP A C 1
ATOM 804 O O . ASP A 1 97 ? -8.092 -7.585 -0.705 1.00 95.56 97 ASP A O 1
ATOM 808 N N . TRP A 1 98 ? -6.711 -6.837 -2.308 1.00 97.25 98 TRP A N 1
ATOM 809 C CA . TRP A 1 98 ? -6.208 -5.656 -1.606 1.00 97.25 98 TRP A CA 1
ATOM 810 C C . TRP A 1 98 ? -6.855 -4.357 -2.092 1.00 97.25 98 TRP A C 1
ATOM 812 O O . TRP A 1 98 ? -6.345 -3.266 -1.828 1.00 97.25 98 TRP A O 1
ATOM 822 N N . ARG A 1 99 ? -7.976 -4.452 -2.817 1.00 97.38 99 ARG A N 1
ATOM 823 C CA . ARG A 1 99 ? -8.714 -3.272 -3.264 1.00 97.38 99 ARG A CA 1
ATOM 824 C C . ARG A 1 99 ? -9.316 -2.521 -2.083 1.00 97.38 99 ARG A C 1
ATOM 826 O O . ARG A 1 99 ? -9.857 -3.121 -1.154 1.00 97.38 99 ARG A O 1
ATOM 833 N N . LEU A 1 100 ? -9.283 -1.202 -2.176 1.00 97.31 100 LEU A N 1
ATOM 834 C CA . LEU A 1 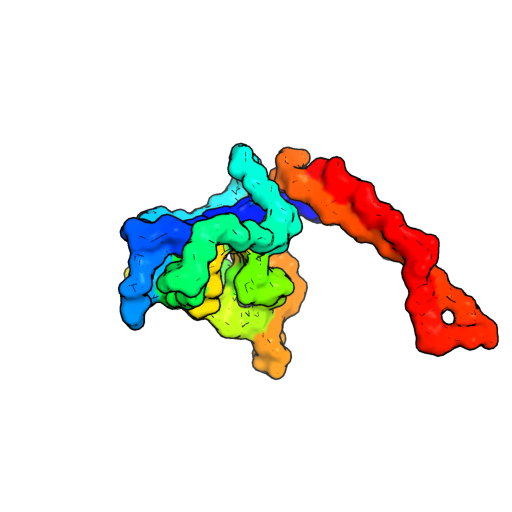100 ? -9.985 -0.323 -1.259 1.00 97.31 100 LEU A CA 1
ATOM 835 C C . LEU A 1 100 ? -11.438 -0.167 -1.702 1.00 97.31 100 LEU A C 1
ATOM 837 O O . LEU A 1 100 ? -11.726 0.116 -2.864 1.00 97.31 100 LEU A O 1
ATOM 841 N N . VAL A 1 101 ? -12.361 -0.335 -0.762 1.00 96.56 101 VAL A N 1
ATOM 842 C CA . VAL A 1 101 ? -13.796 -0.162 -0.988 1.00 96.56 101 VAL A CA 1
ATOM 843 C C . VAL A 1 101 ? -14.287 0.984 -0.123 1.00 96.56 101 VAL A C 1
ATOM 845 O O . VAL A 1 101 ? -14.102 0.965 1.090 1.00 96.56 101 VAL A O 1
ATOM 848 N N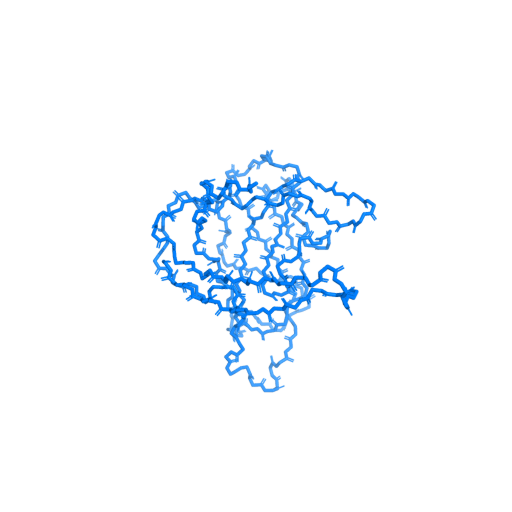 . PHE A 1 102 ? -14.920 1.979 -0.744 1.00 97.31 102 PHE A N 1
ATOM 849 C CA . PHE A 1 102 ? -15.541 3.071 -0.003 1.00 97.31 102 PHE A CA 1
ATOM 850 C C . PHE A 1 102 ? -16.773 2.568 0.753 1.00 97.31 102 PHE A C 1
ATOM 852 O O . PHE A 1 102 ? -17.741 2.106 0.143 1.00 97.31 102 PHE A O 1
ATOM 859 N N . ASP A 1 103 ? -16.738 2.689 2.072 1.00 96.38 103 ASP A N 1
ATOM 860 C CA . ASP A 1 103 ? -17.856 2.440 2.964 1.00 96.38 103 ASP A CA 1
ATOM 861 C C . ASP A 1 103 ? -18.594 3.759 3.264 1.00 96.38 103 ASP A C 1
ATOM 863 O O . ASP A 1 103 ? -18.024 4.655 3.895 1.00 96.38 103 ASP A O 1
ATOM 867 N N . PRO A 1 104 ? -19.857 3.919 2.826 1.00 95.31 104 PRO A N 1
ATOM 868 C CA . PRO A 1 104 ? -20.613 5.151 3.035 1.00 95.31 104 PRO A CA 1
ATOM 869 C C . PRO A 1 104 ? -20.998 5.396 4.499 1.00 95.31 104 PRO A C 1
ATOM 871 O O . PRO A 1 104 ? -21.227 6.551 4.858 1.00 95.31 104 PRO A O 1
ATOM 874 N N . ASP A 1 105 ? -21.057 4.354 5.336 1.00 96.25 105 ASP A N 1
ATOM 875 C CA . ASP A 1 105 ? -21.446 4.489 6.743 1.00 96.25 105 ASP A CA 1
ATOM 876 C C . ASP A 1 105 ? -20.308 5.097 7.572 1.00 96.25 105 ASP A C 1
ATOM 878 O O . ASP A 1 105 ? -20.517 6.059 8.318 1.00 96.25 105 ASP A O 1
ATOM 882 N N . SER A 1 106 ? -19.084 4.586 7.406 1.00 94.38 106 SER A N 1
ATOM 883 C CA . SER A 1 106 ? -17.884 5.178 8.014 1.00 94.38 106 SER A CA 1
ATOM 884 C C . SER A 1 106 ? -17.312 6.362 7.229 1.00 94.38 106 SER A C 1
ATOM 886 O O . SER A 1 106 ? -16.489 7.098 7.775 1.00 94.38 106 SER A O 1
ATOM 888 N N . ARG A 1 107 ? -17.770 6.574 5.984 1.00 96.25 107 ARG A N 1
ATOM 889 C CA . ARG A 1 107 ? -17.255 7.552 5.009 1.00 96.25 107 ARG A CA 1
ATOM 890 C C . ARG A 1 107 ? -15.761 7.376 4.714 1.00 96.25 107 ARG A C 1
ATOM 892 O O . ARG A 1 107 ? -15.041 8.359 4.583 1.00 96.25 107 ARG A O 1
ATOM 899 N N . ARG A 1 108 ? -15.278 6.138 4.624 1.00 96.19 108 ARG A N 1
ATOM 900 C CA . ARG A 1 108 ? -13.846 5.827 4.454 1.00 96.19 108 ARG A CA 1
ATOM 901 C C . ARG A 1 108 ? -13.628 4.728 3.437 1.00 96.19 108 ARG A C 1
ATOM 903 O O . ARG A 1 108 ? -14.513 3.919 3.187 1.00 96.19 108 ARG A O 1
ATOM 910 N N . TYR A 1 109 ? -12.425 4.668 2.887 1.00 97.56 109 TYR A N 1
ATOM 911 C CA . TYR A 1 109 ? -11.979 3.516 2.117 1.00 97.56 109 TYR A CA 1
ATOM 912 C C . TYR A 1 109 ? -11.414 2.451 3.047 1.00 97.56 109 TYR A C 1
ATOM 914 O O . TYR A 1 109 ? -10.581 2.755 3.899 1.00 97.56 109 TYR A O 1
ATOM 922 N N . LEU A 1 110 ? -11.858 1.211 2.856 1.00 97.62 110 LEU A N 1
ATOM 923 C CA . LEU A 1 110 ? -11.483 0.067 3.678 1.00 97.62 110 LEU A CA 1
ATOM 924 C C . LEU A 1 110 ? -10.882 -1.041 2.811 1.00 97.62 110 LEU A C 1
ATOM 926 O O . LEU A 1 110 ? -11.433 -1.378 1.760 1.00 97.62 110 LEU A O 1
ATOM 930 N N . ALA A 1 111 ? -9.786 -1.637 3.268 1.00 97.19 111 ALA A N 1
ATOM 931 C CA . ALA A 1 111 ? -9.251 -2.890 2.737 1.00 97.19 111 ALA A CA 1
ATOM 932 C C . ALA A 1 111 ? -8.919 -3.811 3.908 1.00 97.19 111 ALA A C 1
ATOM 934 O O . ALA A 1 111 ? -8.417 -3.359 4.933 1.00 97.19 111 ALA A O 1
ATOM 935 N N . ARG A 1 112 ? -9.210 -5.107 3.777 1.00 96.19 112 ARG A N 1
ATOM 936 C CA . ARG A 1 112 ? -9.003 -6.081 4.853 1.00 96.19 112 ARG A CA 1
ATOM 937 C C . ARG A 1 112 ? -8.223 -7.272 4.347 1.00 96.19 112 ARG A C 1
ATOM 939 O O . ARG A 1 112 ? -8.545 -7.809 3.292 1.00 96.19 112 ARG A O 1
ATOM 946 N N . GLY A 1 113 ? -7.274 -7.740 5.141 1.00 94.44 113 GLY A N 1
ATOM 947 C CA . GLY A 1 113 ? -6.486 -8.912 4.796 1.00 94.44 113 GLY A CA 1
ATOM 948 C C . GLY A 1 113 ? -5.813 -9.527 6.008 1.00 94.44 113 GLY A C 1
ATOM 949 O O . GLY A 1 113 ? -5.688 -8.905 7.059 1.00 94.44 113 GLY A O 1
ATOM 950 N N . TRP A 1 114 ? -5.388 -10.776 5.857 1.00 93.81 114 TRP A N 1
ATOM 951 C CA . TRP A 1 114 ? -4.524 -11.420 6.836 1.00 93.81 114 TRP A CA 1
ATOM 952 C C . TRP A 1 114 ? -3.083 -11.025 6.556 1.00 93.81 114 TRP A C 1
ATOM 954 O O . TRP A 1 114 ? -2.563 -11.297 5.474 1.00 93.81 114 TRP A O 1
ATOM 964 N N . LEU A 1 115 ? -2.442 -10.391 7.530 1.00 92.94 115 LEU A N 1
ATOM 965 C CA . LEU A 1 115 ? -1.039 -10.012 7.457 1.00 92.94 115 LEU A CA 1
ATOM 966 C C . LEU A 1 115 ? -0.255 -10.875 8.422 1.00 92.94 115 LEU A C 1
ATOM 968 O O . LEU A 1 115 ? -0.670 -11.081 9.561 1.00 92.94 115 LEU A O 1
ATOM 972 N N . LYS A 1 116 ? 0.890 -11.377 7.970 1.00 90.62 116 LYS A N 1
ATOM 973 C CA . LYS A 1 116 ? 1.829 -12.035 8.871 1.00 90.62 116 LYS A CA 1
ATOM 974 C C . LYS A 1 116 ? 2.289 -11.017 9.919 1.00 90.62 116 LYS A C 1
ATOM 976 O O . LYS A 1 116 ? 2.524 -9.867 9.576 1.00 90.62 116 LYS A O 1
ATOM 981 N N . ARG A 1 117 ? 2.458 -11.413 11.179 1.00 90.56 117 ARG A N 1
ATOM 982 C CA . ARG A 1 117 ? 3.013 -10.508 12.188 1.00 90.56 117 ARG A CA 1
ATOM 983 C C . ARG A 1 117 ? 4.451 -10.122 11.830 1.00 90.56 117 ARG A C 1
ATOM 985 O O . ARG A 1 117 ? 5.352 -10.958 11.852 1.00 90.56 117 ARG A O 1
ATOM 992 N N . ALA A 1 118 ? 4.648 -8.858 11.479 1.00 90.19 118 ALA A N 1
ATOM 993 C CA . ALA A 1 118 ? 5.933 -8.245 11.164 1.00 90.19 118 ALA A CA 1
ATOM 994 C C . ALA A 1 118 ? 5.776 -6.718 11.127 1.00 90.19 118 ALA A C 1
ATOM 996 O O . ALA A 1 118 ? 4.672 -6.188 11.280 1.00 90.19 118 ALA A O 1
ATOM 997 N N . VAL A 1 119 ? 6.878 -6.018 10.867 1.00 90.69 119 VAL A N 1
ATOM 998 C CA . VAL A 1 119 ? 6.826 -4.622 10.448 1.00 90.69 119 VAL A CA 1
ATOM 999 C C . VAL A 1 119 ? 6.723 -4.574 8.924 1.00 90.69 119 VAL A C 1
ATOM 1001 O O . VAL A 1 119 ? 7.623 -5.023 8.200 1.00 90.69 119 VAL A O 1
ATOM 1004 N N . HIS A 1 120 ? 5.610 -4.035 8.445 1.00 92.00 120 HIS A N 1
ATOM 1005 C CA . HIS A 1 120 ? 5.293 -3.876 7.037 1.00 92.00 120 HIS A CA 1
ATOM 1006 C C . HIS A 1 120 ? 5.461 -2.434 6.584 1.00 92.00 120 HIS A C 1
ATOM 1008 O O . HIS A 1 120 ? 5.216 -1.493 7.333 1.00 92.00 120 HIS A O 1
ATOM 1014 N N . GLU A 1 121 ? 5.830 -2.288 5.318 1.00 93.00 121 GLU A N 1
ATOM 1015 C CA . GLU A 1 121 ? 5.777 -1.020 4.605 1.00 93.00 121 GLU A CA 1
ATOM 1016 C C . GLU A 1 121 ? 4.693 -1.116 3.551 1.00 93.00 121 GLU A C 1
ATOM 1018 O O . GLU A 1 121 ? 4.509 -2.185 2.954 1.00 93.00 121 GLU A O 1
ATOM 1023 N N . TYR A 1 122 ? 3.943 -0.034 3.382 1.00 95.06 122 TYR A N 1
ATOM 1024 C CA . TYR A 1 122 ? 2.801 -0.002 2.485 1.00 95.06 122 TYR A CA 1
ATOM 1025 C C . TYR A 1 122 ? 2.506 1.404 1.970 1.00 95.06 122 TYR A C 1
ATOM 1027 O O . TYR A 1 122 ? 2.964 2.408 2.516 1.00 95.06 122 TYR A O 1
ATOM 1035 N N . GLU A 1 123 ? 1.718 1.465 0.908 1.00 95.12 123 GLU A N 1
ATOM 1036 C CA . GLU A 1 123 ? 1.196 2.694 0.333 1.00 95.12 123 GLU A CA 1
ATOM 1037 C C . GLU A 1 123 ? -0.153 2.453 -0.342 1.00 95.12 123 GLU A C 1
ATOM 1039 O O . GLU A 1 123 ? -0.531 1.321 -0.666 1.00 95.12 123 GLU A O 1
ATOM 1044 N N . TYR A 1 124 ? -0.875 3.544 -0.566 1.00 96.69 124 TYR A N 1
ATOM 1045 C CA . TYR A 1 124 ? -2.096 3.538 -1.347 1.00 96.69 124 TYR A CA 1
ATOM 1046 C C . TYR A 1 124 ? -1.814 3.936 -2.788 1.00 96.69 124 TYR A C 1
ATOM 1048 O O . TYR A 1 124 ? -1.172 4.949 -3.066 1.00 96.69 124 TYR A O 1
ATOM 1056 N N . VAL A 1 125 ? -2.358 3.150 -3.711 1.00 96.12 125 VAL A N 1
ATOM 1057 C CA . VAL A 1 125 ? -2.263 3.397 -5.147 1.00 96.12 125 VAL A CA 1
ATOM 1058 C C . VAL A 1 125 ? -3.650 3.548 -5.745 1.00 96.12 125 VAL A C 1
ATOM 1060 O O . VAL A 1 125 ? -4.597 2.851 -5.374 1.00 96.12 125 VAL A O 1
ATOM 1063 N N . SER A 1 126 ? -3.752 4.464 -6.697 1.00 95.75 126 SER A N 1
ATOM 1064 C CA . SER A 1 126 ? -4.903 4.616 -7.585 1.00 95.75 126 SER A CA 1
ATOM 1065 C C . SER A 1 126 ? -4.564 4.064 -8.966 1.00 95.75 126 SER A C 1
ATOM 1067 O O . SER A 1 126 ? -3.391 3.902 -9.293 1.00 95.75 126 SER A O 1
ATOM 1069 N N . GLY A 1 127 ? -5.561 3.741 -9.781 1.00 94.88 127 GLY A N 1
ATOM 1070 C CA . GLY A 1 127 ? -5.308 3.240 -11.129 1.00 94.88 127 GLY A CA 1
ATOM 1071 C C . GLY A 1 127 ? -6.594 2.849 -11.829 1.00 94.88 127 GLY A C 1
ATOM 1072 O O . GLY A 1 127 ? -7.625 3.494 -11.643 1.00 94.88 127 GLY A O 1
ATOM 1073 N N . LYS A 1 128 ? -6.537 1.784 -12.628 1.00 96.25 128 LYS A N 1
ATOM 1074 C CA . LYS A 1 128 ? -7.727 1.197 -13.245 1.00 96.25 128 LYS A CA 1
ATOM 1075 C C . LYS A 1 128 ? -7.716 -0.314 -13.104 1.00 96.25 128 LYS A C 1
ATOM 1077 O O . LYS A 1 128 ? -6.742 -0.958 -13.477 1.00 96.25 128 LYS A O 1
ATOM 1082 N N . TRP A 1 129 ? -8.796 -0.899 -12.606 1.00 96.56 129 TRP A N 1
ATOM 1083 C CA . TRP A 1 129 ? -8.860 -2.350 -12.474 1.00 96.56 129 TRP A CA 1
ATOM 1084 C C . TRP A 1 129 ? -9.004 -3.043 -13.830 1.00 96.56 129 TRP A C 1
ATOM 1086 O O . TRP A 1 129 ? -9.932 -2.769 -14.597 1.00 96.56 129 TRP A O 1
ATOM 1096 N N . ASN A 1 130 ? -8.135 -4.021 -14.080 1.00 95.94 130 ASN A N 1
ATOM 1097 C CA . ASN A 1 130 ? -8.394 -5.074 -15.047 1.00 95.94 130 ASN A CA 1
ATOM 1098 C C . ASN A 1 130 ? -9.171 -6.187 -14.340 1.00 95.94 130 ASN A C 1
ATOM 1100 O O . ASN A 1 130 ? -8.630 -6.922 -13.514 1.00 95.94 130 ASN A O 1
ATOM 1104 N N . VAL A 1 131 ? -10.466 -6.277 -14.636 1.00 90.56 131 VAL A N 1
ATOM 1105 C CA . VAL A 1 131 ? -11.383 -7.207 -13.960 1.00 90.56 131 VAL A CA 1
ATOM 1106 C C . VAL A 1 131 ? -11.080 -8.666 -14.309 1.00 90.56 131 VAL A C 1
ATOM 1108 O O . VAL A 1 131 ? -11.276 -9.537 -13.465 1.00 90.56 131 VAL A O 1
ATOM 1111 N N . ASP A 1 132 ? -10.584 -8.935 -15.519 1.00 94.38 132 ASP A N 1
ATOM 1112 C CA . ASP A 1 132 ? -10.280 -10.297 -15.966 1.00 94.38 132 ASP A CA 1
ATOM 1113 C C . ASP A 1 132 ? -9.015 -10.840 -15.284 1.00 94.38 132 ASP A C 1
ATOM 1115 O O . ASP A 1 132 ? -8.954 -12.016 -14.924 1.00 94.38 132 ASP A O 1
ATOM 1119 N N . GLU A 1 133 ? -8.017 -9.977 -15.077 1.00 93.50 133 GLU A N 1
ATOM 1120 C CA . GLU A 1 133 ? -6.744 -10.335 -14.440 1.00 93.50 133 GLU A CA 1
ATOM 1121 C C . GLU A 1 133 ? -6.743 -10.127 -12.918 1.00 93.50 133 GLU A C 1
ATOM 1123 O O . GLU A 1 133 ? -5.890 -10.672 -12.218 1.00 93.50 133 GLU A O 1
ATOM 1128 N N . GLY A 1 134 ? -7.695 -9.355 -12.387 1.00 94.75 134 GLY A N 1
ATOM 1129 C CA . GLY A 1 134 ? -7.776 -9.037 -10.963 1.00 94.75 134 GLY A CA 1
ATOM 1130 C C . GLY A 1 134 ? -6.599 -8.193 -10.466 1.00 94.75 134 GLY A C 1
ATOM 1131 O O . GLY A 1 134 ? -6.205 -8.326 -9.307 1.00 94.75 134 GLY A O 1
ATOM 1132 N N . ILE A 1 135 ? -6.029 -7.346 -11.326 1.00 96.25 135 ILE A N 1
ATOM 1133 C CA . ILE A 1 135 ? -4.884 -6.481 -11.017 1.00 96.25 135 ILE A CA 1
ATOM 1134 C C . ILE A 1 135 ? -5.192 -5.022 -11.367 1.00 96.25 135 ILE A C 1
ATOM 1136 O O . ILE A 1 135 ? -5.911 -4.737 -12.328 1.00 96.25 135 ILE A O 1
ATOM 1140 N N . LEU A 1 136 ? -4.674 -4.092 -10.565 1.00 96.31 136 LEU A N 1
ATOM 1141 C CA . LEU A 1 136 ? -4.766 -2.662 -10.843 1.00 96.31 136 LEU A CA 1
ATOM 1142 C C . LEU A 1 136 ? -3.704 -2.293 -11.883 1.00 96.31 136 LEU A C 1
ATOM 1144 O O . LEU A 1 136 ? -2.503 -2.400 -11.629 1.00 96.31 136 LEU A O 1
ATOM 1148 N N . GLU A 1 137 ? -4.142 -1.866 -13.060 1.00 95.12 137 GLU A N 1
ATOM 1149 C CA . GLU A 1 137 ? -3.266 -1.393 -14.124 1.00 95.12 137 GLU A CA 1
ATOM 1150 C C . GLU A 1 137 ? -2.840 0.054 -13.873 1.00 95.12 137 GLU A C 1
ATOM 1152 O O . GLU A 1 137 ? -3.614 0.875 -13.372 1.00 95.12 137 GLU A O 1
ATOM 1157 N N . SER A 1 138 ? -1.599 0.357 -14.270 1.00 92.12 138 SER A N 1
ATOM 1158 C CA . SER A 1 138 ? -0.984 1.683 -14.138 1.00 92.12 138 SER A CA 1
ATOM 1159 C C . SER A 1 138 ? -1.129 2.285 -12.729 1.00 92.12 138 SER A C 1
ATOM 1161 O O . SER A 1 138 ? -1.650 3.393 -12.608 1.00 92.12 138 SER A O 1
ATOM 1163 N N . PRO A 1 139 ? -0.690 1.571 -11.670 1.00 93.06 139 PRO A N 1
ATOM 1164 C CA . PRO A 1 139 ? -0.798 2.071 -10.307 1.00 93.06 139 PRO A CA 1
ATOM 1165 C C . PRO A 1 139 ? -0.003 3.372 -10.135 1.00 93.06 139 PRO A C 1
ATOM 1167 O O . PRO A 1 139 ? 1.170 3.450 -10.502 1.00 93.06 139 PRO A O 1
ATOM 1170 N N . GLU A 1 140 ? -0.644 4.380 -9.552 1.00 92.06 140 GLU A N 1
ATOM 1171 C CA . GLU A 1 140 ? -0.070 5.687 -9.246 1.00 92.06 140 GLU A CA 1
ATOM 1172 C C . GLU A 1 140 ? -0.316 6.035 -7.771 1.00 92.06 140 GLU A C 1
ATOM 1174 O O . GLU A 1 140 ? -1.461 6.222 -7.340 1.00 92.06 140 GLU A O 1
ATOM 1179 N N . SER A 1 141 ? 0.769 6.106 -6.992 1.00 91.75 141 SER A N 1
ATOM 1180 C CA . SER A 1 141 ? 0.745 6.434 -5.558 1.00 91.75 141 SER A CA 1
ATOM 1181 C C . SER A 1 141 ? 0.778 7.937 -5.282 1.00 91.75 141 SER A C 1
ATOM 1183 O O . SER A 1 141 ? 0.242 8.392 -4.275 1.00 91.75 141 SER A O 1
ATOM 1185 N N . THR A 1 142 ? 1.344 8.745 -6.184 1.00 89.19 142 THR A N 1
ATOM 1186 C CA . THR A 1 142 ? 1.595 10.185 -5.965 1.00 89.19 142 THR A CA 1
ATOM 1187 C C . THR A 1 142 ? 0.332 11.007 -5.698 1.00 89.19 142 THR A C 1
ATOM 1189 O O . THR A 1 142 ? 0.407 12.038 -5.030 1.00 89.19 142 THR A O 1
ATOM 1192 N N . LEU A 1 143 ? -0.831 10.554 -6.178 1.00 89.75 143 LEU A N 1
ATOM 1193 C CA . LEU A 1 143 ? -2.118 11.213 -5.946 1.00 89.75 143 LEU A CA 1
ATOM 1194 C C . LEU A 1 143 ? -2.564 11.161 -4.478 1.00 89.75 143 LEU A C 1
ATOM 1196 O O . LEU A 1 143 ? -3.321 12.029 -4.041 1.00 89.75 143 LEU A O 1
ATOM 1200 N N . ILE A 1 144 ? -2.109 10.153 -3.731 1.00 92.19 144 ILE A N 1
ATOM 1201 C CA . ILE A 1 144 ? -2.496 9.915 -2.334 1.00 92.19 144 ILE A CA 1
ATOM 1202 C C . ILE A 1 144 ? -1.301 10.125 -1.409 1.00 92.19 144 ILE A C 1
ATOM 1204 O O . ILE A 1 144 ? -1.434 10.751 -0.363 1.00 92.19 144 ILE A O 1
ATOM 1208 N N . GLU A 1 145 ? -0.130 9.625 -1.790 1.00 91.00 145 GLU A N 1
ATOM 1209 C CA . GLU A 1 145 ? 1.089 9.671 -0.979 1.00 91.00 145 GLU A CA 1
ATOM 1210 C C . GLU A 1 145 ? 1.944 10.915 -1.220 1.00 91.00 145 GLU A C 1
ATOM 1212 O O . GLU A 1 145 ? 2.856 11.204 -0.439 1.00 91.00 145 GLU A O 1
ATOM 1217 N N . GLY A 1 146 ? 1.640 11.663 -2.282 1.00 88.06 146 GLY A N 1
ATOM 1218 C CA . GLY A 1 146 ? 2.364 12.863 -2.668 1.00 88.06 146 GLY A CA 1
ATOM 1219 C C . GLY A 1 146 ? 3.676 12.575 -3.394 1.00 88.06 146 GLY A C 1
ATOM 1220 O O . GLY A 1 146 ? 4.009 11.449 -3.760 1.00 88.06 146 GLY A O 1
ATOM 1221 N N . ASN A 1 147 ? 4.424 13.647 -3.641 1.00 85.81 147 ASN A N 1
ATOM 1222 C CA . ASN A 1 147 ? 5.722 13.600 -4.301 1.00 85.81 147 ASN A CA 1
ATOM 1223 C C . ASN A 1 147 ? 6.674 14.567 -3.588 1.00 85.81 147 ASN A C 1
ATOM 1225 O O . ASN A 1 147 ? 6.537 15.788 -3.695 1.00 85.81 147 ASN A O 1
ATOM 1229 N N . SER A 1 148 ? 7.607 14.017 -2.821 1.00 82.56 148 SER A N 1
ATOM 1230 C CA . SER A 1 148 ? 8.542 14.733 -1.964 1.00 82.56 148 SER A CA 1
ATOM 1231 C C . SER A 1 148 ? 9.959 14.594 -2.503 1.00 82.56 148 SER A C 1
ATOM 1233 O O . SER A 1 148 ? 10.485 13.496 -2.609 1.00 82.56 148 SER A O 1
ATOM 1235 N N . VAL A 1 149 ? 10.629 15.724 -2.738 1.00 76.19 149 VAL A N 1
ATOM 1236 C CA . VAL A 1 149 ? 12.049 15.762 -3.149 1.00 76.19 149 VAL A CA 1
ATOM 1237 C C . VAL A 1 149 ? 13.025 15.306 -2.058 1.00 76.19 149 VAL A C 1
ATOM 1239 O O . VAL A 1 149 ? 14.225 15.246 -2.298 1.00 76.19 149 VAL A O 1
ATOM 1242 N N . TYR A 1 150 ? 12.525 15.068 -0.844 1.00 76.38 150 TYR A N 1
ATOM 1243 C CA . TYR A 1 150 ? 13.308 14.598 0.299 1.00 76.38 150 TYR A CA 1
ATOM 1244 C C . TYR A 1 150 ? 13.088 13.114 0.598 1.00 76.38 150 TYR A C 1
ATOM 1246 O O . TYR A 1 150 ? 13.629 12.635 1.591 1.00 76.38 150 TYR A O 1
ATOM 1254 N N . ALA A 1 151 ? 12.251 12.429 -0.187 1.00 77.12 151 ALA A N 1
ATOM 1255 C CA . ALA A 1 151 ? 12.043 10.997 -0.034 1.00 77.12 151 ALA A CA 1
ATOM 1256 C C . ALA A 1 151 ? 13.315 10.252 -0.448 1.00 77.12 151 ALA A C 1
ATOM 1258 O O . ALA A 1 151 ? 13.854 10.509 -1.525 1.00 77.12 151 ALA A O 1
ATOM 1259 N N . SER A 1 152 ? 13.772 9.350 0.413 1.00 76.69 152 SER A N 1
ATOM 1260 C CA . SER A 1 152 ? 14.843 8.410 0.115 1.00 76.69 152 SER A CA 1
ATOM 1261 C C . SER A 1 152 ? 14.334 7.390 -0.894 1.00 76.69 152 SER A C 1
ATOM 1263 O O . SER A 1 152 ? 13.238 6.856 -0.742 1.00 76.69 152 SER A O 1
ATOM 1265 N N . GLN A 1 153 ? 15.122 7.110 -1.926 1.00 77.69 153 GLN A N 1
ATOM 1266 C CA . GLN A 1 153 ? 14.808 6.074 -2.910 1.00 77.69 153 GLN A CA 1
ATOM 1267 C C . GLN A 1 153 ? 16.056 5.253 -3.238 1.00 77.69 153 GLN A C 1
ATOM 1269 O O . GLN A 1 153 ? 17.172 5.776 -3.309 1.00 77.69 153 GLN A O 1
ATOM 1274 N N . VAL A 1 154 ? 15.867 3.953 -3.473 1.00 82.31 154 VAL A N 1
ATOM 1275 C CA . VAL A 1 154 ? 16.930 3.049 -3.930 1.00 82.31 154 VAL A CA 1
ATOM 1276 C C . VAL A 1 154 ? 16.697 2.690 -5.390 1.00 82.31 154 VAL A C 1
ATOM 1278 O O . VAL A 1 154 ? 15.693 2.078 -5.751 1.00 82.31 154 VAL A O 1
ATOM 1281 N N . TRP A 1 155 ? 17.671 3.013 -6.235 1.00 81.50 155 TRP A N 1
ATOM 1282 C CA . TRP A 1 155 ? 17.622 2.744 -7.666 1.00 81.50 155 TRP A CA 1
ATOM 1283 C C . TRP A 1 155 ? 18.492 1.544 -8.020 1.00 81.50 155 TRP A C 1
ATOM 1285 O O . TRP A 1 155 ? 19.699 1.537 -7.774 1.00 81.50 155 TRP A O 1
ATOM 1295 N N . TYR A 1 156 ? 17.891 0.548 -8.670 1.00 85.31 156 TYR A N 1
ATOM 1296 C CA . TYR A 1 156 ? 18.610 -0.578 -9.261 1.00 85.31 156 TYR A CA 1
ATOM 1297 C C . TYR A 1 156 ? 18.770 -0.370 -10.767 1.00 85.31 156 TYR A C 1
ATOM 1299 O O . TYR A 1 156 ? 17.792 -0.253 -11.503 1.00 85.31 156 TYR A O 1
ATOM 1307 N N . VAL A 1 157 ? 20.013 -0.380 -11.246 1.00 86.94 157 VAL A N 1
ATOM 1308 C CA . VAL A 1 157 ? 2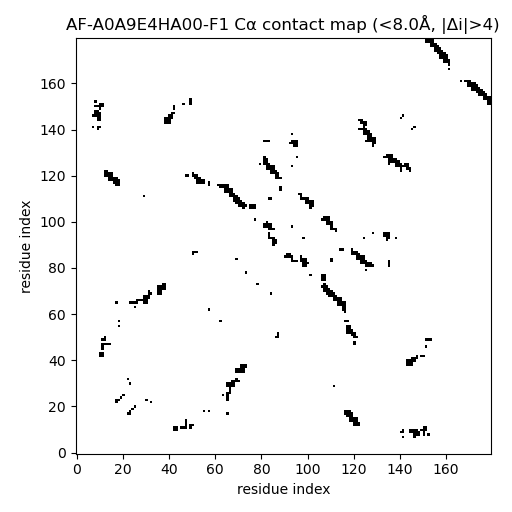0.334 -0.303 -12.676 1.00 86.94 157 VAL A CA 1
ATOM 1309 C C . VAL A 1 157 ? 20.812 -1.670 -13.148 1.00 86.94 157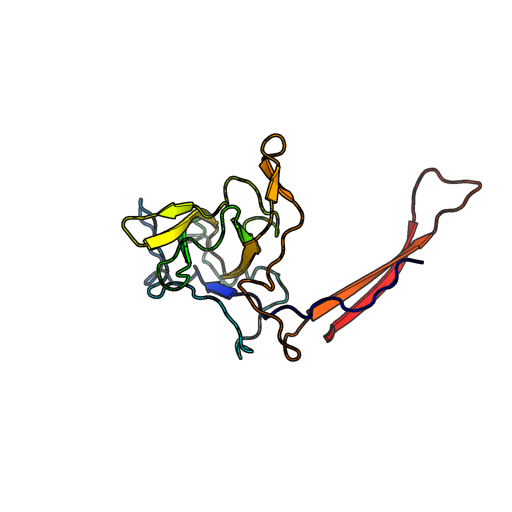 VAL A C 1
ATOM 1311 O O . VAL A 1 157 ? 21.861 -2.154 -12.720 1.00 86.94 157 VAL A O 1
ATOM 1314 N N . LEU A 1 158 ? 20.055 -2.289 -14.055 1.00 89.94 158 LEU A N 1
ATOM 1315 C CA . LEU A 1 158 ? 20.375 -3.590 -14.645 1.00 89.94 158 LEU A CA 1
ATOM 1316 C C . LEU A 1 158 ? 20.764 -3.416 -16.116 1.00 89.94 158 LEU A C 1
ATOM 1318 O O . LEU A 1 158 ? 19.957 -2.992 -16.943 1.00 89.94 158 LEU A O 1
ATOM 1322 N N . ALA A 1 159 ? 22.009 -3.753 -16.450 1.00 89.38 159 ALA A N 1
ATOM 1323 C CA . ALA A 1 159 ? 22.499 -3.717 -17.822 1.00 89.38 159 ALA A CA 1
ATOM 1324 C C . ALA A 1 159 ? 22.359 -5.100 -18.463 1.00 89.38 159 ALA A C 1
ATOM 1326 O O . ALA A 1 159 ? 22.986 -6.064 -18.014 1.00 89.38 159 ALA A O 1
ATOM 1327 N N . TYR A 1 160 ? 21.570 -5.187 -19.534 1.00 90.38 160 TYR A N 1
ATOM 1328 C CA . TYR A 1 160 ? 21.350 -6.423 -20.283 1.00 90.38 160 TYR A CA 1
ATOM 1329 C C . TYR A 1 160 ? 22.118 -6.424 -21.605 1.00 90.38 160 TYR A C 1
ATOM 1331 O O . TYR A 1 160 ? 22.192 -5.413 -22.302 1.00 90.38 160 TYR A O 1
ATOM 1339 N N . TYR A 1 161 ? 22.659 -7.583 -21.973 1.00 87.69 161 TYR A N 1
ATOM 1340 C CA . TYR A 1 161 ? 23.290 -7.825 -23.263 1.00 87.69 161 TYR A CA 1
ATOM 1341 C C . TYR A 1 161 ? 22.675 -9.053 -23.929 1.00 87.69 161 TYR A C 1
ATOM 1343 O O . TYR A 1 161 ? 22.625 -10.139 -23.340 1.00 87.69 161 TYR A O 1
ATOM 1351 N N . ARG A 1 162 ? 22.262 -8.879 -25.187 1.00 84.00 162 ARG A N 1
ATOM 1352 C CA . ARG A 1 162 ? 21.826 -9.956 -26.076 1.00 84.00 162 ARG A CA 1
ATOM 1353 C C . ARG A 1 162 ? 22.817 -10.084 -27.223 1.00 84.00 162 ARG A C 1
ATOM 1355 O O . ARG A 1 162 ? 22.969 -9.159 -28.017 1.00 84.00 162 ARG A O 1
ATOM 1362 N N . ASP A 1 163 ? 23.462 -11.239 -27.326 1.00 82.12 163 ASP A N 1
ATOM 1363 C CA . ASP A 1 163 ? 24.232 -11.586 -28.517 1.00 82.12 163 ASP A CA 1
ATOM 1364 C C . ASP A 1 163 ? 23.263 -11.953 -29.649 1.00 82.12 163 ASP A C 1
ATOM 1366 O O . ASP A 1 163 ? 22.438 -12.853 -29.497 1.00 82.12 163 ASP A O 1
ATOM 1370 N N . GLN A 1 164 ? 23.366 -11.269 -30.789 1.00 74.38 164 GLN A N 1
ATOM 1371 C CA . GLN A 1 164 ? 22.508 -11.511 -31.953 1.00 74.38 164 GLN A CA 1
ATOM 1372 C C . GLN A 1 164 ? 22.792 -12.849 -32.651 1.00 74.38 164 GLN A C 1
ATOM 1374 O O . GLN A 1 164 ? 22.006 -13.269 -33.496 1.00 74.38 164 GLN A O 1
ATOM 1379 N N . THR A 1 165 ? 23.907 -13.512 -32.327 1.00 69.62 165 THR A N 1
ATOM 1380 C CA . THR A 1 165 ? 24.396 -14.671 -33.085 1.00 69.62 165 THR A CA 1
ATOM 1381 C C . THR A 1 165 ? 24.332 -16.016 -32.366 1.00 69.62 165 THR A C 1
ATOM 1383 O O . THR A 1 165 ? 24.292 -17.032 -33.056 1.00 69.62 165 THR A O 1
ATOM 1386 N N . SER A 1 166 ? 24.305 -16.076 -31.027 1.00 62.94 166 SER A N 1
ATOM 1387 C CA . SER A 1 166 ? 24.518 -17.358 -30.325 1.00 62.94 166 SER A CA 1
ATOM 1388 C C . SER A 1 166 ? 23.556 -17.705 -29.185 1.00 62.94 166 SER A C 1
ATOM 1390 O O . SER A 1 166 ? 23.629 -18.823 -28.673 1.00 62.94 166 SER A O 1
ATOM 1392 N N . LEU A 1 167 ? 22.639 -16.818 -28.774 1.00 57.50 167 LEU A N 1
ATOM 1393 C CA . LEU A 1 167 ? 21.837 -17.044 -27.564 1.00 57.50 167 LEU A CA 1
ATOM 1394 C C . LEU A 1 167 ? 20.375 -16.640 -27.731 1.00 57.50 167 LEU A C 1
ATOM 1396 O O . LEU A 1 167 ? 20.055 -15.575 -28.247 1.00 57.50 167 LEU A O 1
ATOM 1400 N N . SER A 1 168 ? 19.484 -17.482 -27.211 1.00 77.00 168 SER A N 1
ATOM 1401 C CA . SER A 1 168 ? 18.040 -17.241 -27.148 1.00 77.00 168 SER A CA 1
ATOM 1402 C C . SER A 1 168 ? 17.598 -16.480 -25.889 1.00 77.00 168 SER A C 1
ATOM 1404 O O . SER A 1 168 ? 16.406 -16.451 -25.597 1.00 77.00 168 SER A O 1
ATOM 1406 N N . TYR A 1 169 ? 18.530 -15.929 -25.102 1.00 78.75 169 TYR A N 1
ATOM 1407 C CA . TYR A 1 169 ? 18.229 -15.302 -23.812 1.00 78.75 169 TYR A CA 1
ATOM 1408 C C . TYR A 1 169 ? 19.091 -14.063 -23.539 1.00 78.75 169 TYR A C 1
ATOM 1410 O O . TYR A 1 169 ? 20.207 -13.938 -24.049 1.00 78.75 169 TYR A O 1
ATOM 1418 N N . ASP A 1 170 ? 18.567 -13.166 -22.701 1.00 85.56 170 ASP A N 1
ATOM 1419 C CA . ASP A 1 170 ? 19.259 -11.961 -22.241 1.00 85.56 170 ASP A CA 1
ATOM 1420 C C . ASP A 1 170 ? 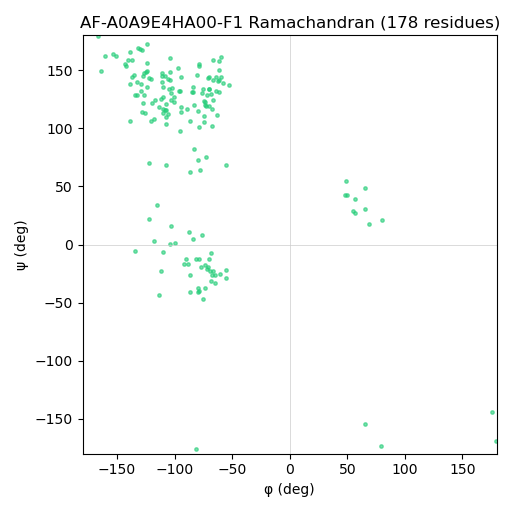20.172 -12.257 -21.056 1.00 85.56 170 ASP A C 1
ATOM 1422 O O . ASP A 1 170 ? 19.782 -12.933 -20.103 1.00 85.56 170 ASP A O 1
ATOM 1426 N N . ARG A 1 171 ? 21.393 -11.720 -21.095 1.00 88.19 171 ARG A N 1
ATOM 1427 C CA . ARG A 1 171 ? 22.342 -11.799 -19.980 1.00 88.19 171 ARG A CA 1
ATOM 1428 C C . ARG A 1 171 ? 22.374 -10.482 -19.230 1.00 88.19 171 ARG A C 1
ATOM 1430 O O . ARG A 1 171 ? 22.531 -9.439 -19.856 1.00 88.19 171 ARG A O 1
ATOM 1437 N N . ILE A 1 172 ? 22.332 -10.538 -17.903 1.00 89.19 172 ILE A N 1
ATOM 1438 C CA . ILE A 1 172 ? 22.740 -9.405 -17.069 1.00 89.19 172 ILE A CA 1
ATOM 1439 C C . ILE A 1 172 ? 24.267 -9.328 -17.131 1.00 89.19 172 ILE A C 1
ATOM 1441 O O . ILE A 1 172 ? 24.956 -10.288 -16.788 1.00 89.19 172 ILE A O 1
ATOM 1445 N N . VAL A 1 173 ? 24.790 -8.202 -17.606 1.00 91.94 173 VAL A N 1
ATOM 1446 C CA . VAL A 1 173 ? 26.234 -7.936 -17.735 1.00 91.94 173 VAL A CA 1
ATOM 1447 C C . VAL A 1 173 ? 26.731 -6.879 -16.754 1.00 91.94 173 VAL A C 1
ATOM 1449 O O . VAL A 1 173 ? 27.935 -6.669 -16.640 1.00 91.94 173 VAL A O 1
ATOM 1452 N N . GLY A 1 174 ? 25.821 -6.241 -16.019 1.00 91.94 174 GLY A N 1
ATOM 1453 C CA . GLY A 1 174 ? 26.149 -5.292 -14.965 1.00 91.94 174 GLY A CA 1
ATOM 1454 C C . GLY A 1 174 ? 24.957 -5.019 -14.057 1.00 91.94 174 GLY A C 1
ATOM 1455 O O . GLY A 1 174 ? 23.808 -5.063 -14.500 1.00 91.94 174 GLY A O 1
ATOM 1456 N N . VAL A 1 175 ? 25.259 -4.737 -12.791 1.00 91.69 175 VAL A N 1
ATOM 1457 C CA . VAL A 1 175 ? 24.303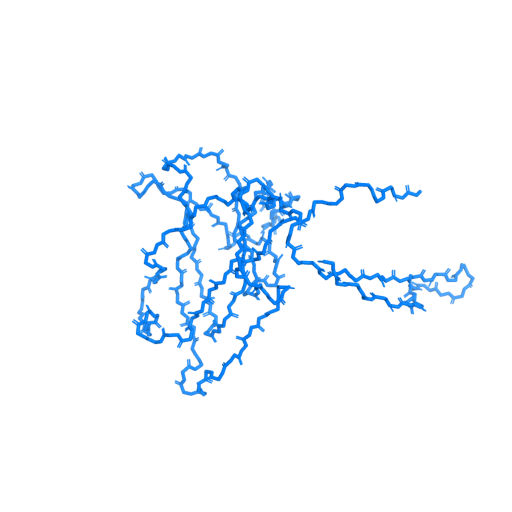 -4.328 -11.759 1.00 91.69 175 VAL A CA 1
ATOM 1458 C C . VAL A 1 175 ? 24.892 -3.119 -11.039 1.00 91.69 175 VAL A C 1
ATOM 1460 O O . VAL A 1 175 ? 26.048 -3.165 -10.618 1.00 91.69 175 VAL A O 1
ATOM 1463 N N . GLY A 1 176 ? 24.112 -2.049 -10.922 1.00 90.88 176 GLY A N 1
ATOM 1464 C CA . GLY A 1 176 ? 24.429 -0.862 -10.133 1.00 90.88 176 GLY A CA 1
ATOM 1465 C C . GLY A 1 176 ? 23.318 -0.575 -9.130 1.00 90.88 176 GLY A C 1
ATOM 1466 O O . GLY A 1 176 ? 22.155 -0.873 -9.402 1.00 90.88 176 GLY A O 1
ATOM 1467 N N . VAL A 1 177 ? 23.690 -0.014 -7.982 1.0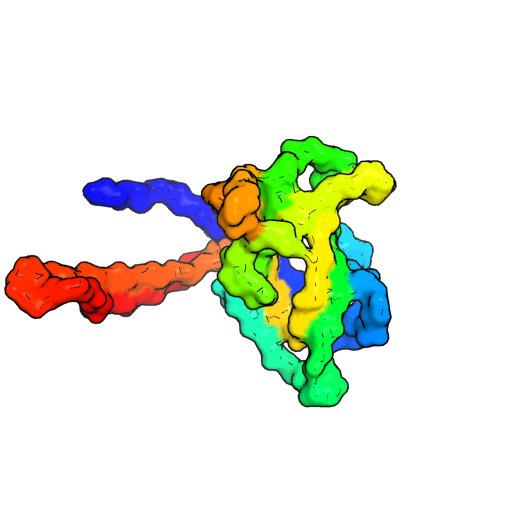0 88.62 177 VAL A N 1
ATOM 1468 C CA . VAL A 1 177 ? 22.755 0.445 -6.951 1.00 88.62 177 VAL A CA 1
ATOM 1469 C C . VAL A 1 177 ? 23.124 1.875 -6.591 1.00 88.62 177 VAL A C 1
ATOM 1471 O O . VAL A 1 177 ? 24.304 2.151 -6.366 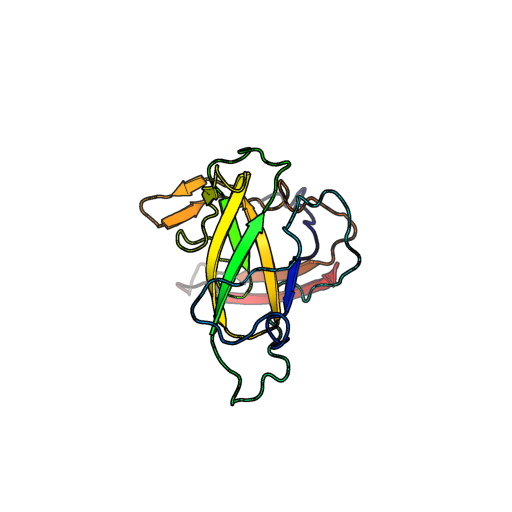1.00 88.62 177 VAL A O 1
ATOM 1474 N N . ASP A 1 178 ? 22.129 2.750 -6.547 1.00 84.94 178 ASP A N 1
ATOM 1475 C CA . ASP A 1 178 ? 22.256 4.124 -6.069 1.00 84.94 178 ASP A CA 1
ATOM 1476 C C . ASP A 1 178 ? 21.208 4.398 -4.988 1.00 84.94 178 ASP A C 1
ATOM 1478 O O . ASP A 1 178 ? 20.121 3.818 -5.016 1.00 84.94 178 ASP A O 1
ATOM 1482 N N . VAL A 1 179 ? 21.554 5.250 -4.026 1.00 77.38 179 VAL A N 1
ATOM 1483 C CA . VAL A 1 179 ? 20.662 5.661 -2.935 1.00 77.38 179 VAL A CA 1
ATOM 1484 C C . VAL A 1 179 ? 20.618 7.180 -2.947 1.00 77.38 179 VAL A C 1
ATOM 1486 O O . VAL A 1 179 ? 21.645 7.820 -2.701 1.00 77.38 179 VAL A O 1
ATOM 1489 N N . SER A 1 180 ? 19.450 7.734 -3.269 1.00 64.12 180 SER A N 1
ATOM 1490 C CA . SER A 1 180 ? 19.219 9.171 -3.458 1.00 64.12 180 SER A CA 1
ATOM 1491 C C . SER A 1 180 ? 18.334 9.743 -2.369 1.00 64.12 180 SER A C 1
ATOM 1493 O O . SER A 1 180 ? 17.292 9.095 -2.121 1.00 64.12 180 SER A O 1
#